Protein AF-A0AA39MEN5-F1 (afdb_monomer_lite)

Radius of gyration: 20.94 Å; chains: 1; bounding box: 52×81×47 Å

Sequence (193 aa):
MSGSDGEHPVPNSFSRWDFEHKKRTSFAWYKFKGRKTLCASQKTERGVAGEVFRLCWRMLDLLGAEGQSSEESSNSDPGYTTVVRKEWRAPEVVKLLKWLDRYRIKRMGYRERKPGPRPHRSLRLSSGQVPTTLRRPIANLPETFHDKVWFVGLLPCQRIELNASDAVELPLYVFTWPTNASLPVDPDDHDEY

Secondary structure (DSSP, 8-state):
-------PPPP----HHHHHHHHHHHHHHHHHHHHHHHHHHHTTSSSHHHHHHHHHHHHHHHHHHHHH--B---TTSTTEEEBPB-TTB-HHHHHHHHHHHHHHHHHHTT----SSSPPPEEEB--TTTPPBP-SPPPTT-BGGGB-HHHHHTS-HHHHHHHTPBPP----GGGGG-GGGGGSPP-TTB----

Organism: NCBI:txid47425

pLDDT: mean 74.03, std 17.52, range [33.69, 94.12]

Structure (mmCIF, N/CA/C/O backbone):
data_AF-A0AA39MEN5-F1
#
_entry.id   AF-A0AA39MEN5-F1
#
loop_
_atom_site.group_PDB
_atom_site.id
_atom_site.type_symbol
_atom_site.label_atom_id
_atom_site.label_alt_id
_atom_site.label_comp_id
_atom_site.label_asym_id
_atom_site.label_entity_id
_atom_site.label_seq_id
_atom_site.pdbx_PDB_ins_code
_atom_site.Cartn_x
_atom_site.Cartn_y
_atom_site.Cartn_z
_atom_site.occupancy
_atom_site.B_iso_or_equiv
_atom_site.auth_seq_id
_atom_site.auth_comp_id
_atom_site.auth_asym_id
_atom_site.auth_atom_id
_atom_site.pdbx_PDB_model_num
ATOM 1 N N . MET A 1 1 ? -35.294 60.658 6.950 1.00 42.97 1 MET A N 1
ATOM 2 C CA . MET A 1 1 ? -35.110 60.340 5.515 1.00 42.97 1 MET A CA 1
ATOM 3 C C . MET A 1 1 ? -33.764 60.946 5.154 1.00 42.97 1 MET A C 1
ATOM 5 O O . MET A 1 1 ? -33.644 62.146 5.326 1.00 42.97 1 MET A O 1
ATOM 9 N N . SER A 1 2 ? -32.672 60.258 4.847 1.00 40.88 2 SER A N 1
ATOM 10 C CA . SER A 1 2 ? -32.353 58.880 4.436 1.00 40.88 2 SER A CA 1
ATOM 11 C C . SER A 1 2 ? -30.869 58.673 4.848 1.00 40.88 2 SER A C 1
ATOM 13 O O . SER A 1 2 ? -30.151 59.660 4.941 1.00 40.88 2 SER A O 1
ATOM 15 N N . GLY A 1 3 ? -30.321 57.514 5.214 1.00 40.91 3 GLY A N 1
ATOM 16 C CA . GLY A 1 3 ? -30.589 56.158 4.752 1.00 40.91 3 GLY A CA 1
ATOM 17 C C . GLY A 1 3 ? -29.799 55.879 3.470 1.00 40.91 3 GLY A C 1
ATOM 18 O O . GLY A 1 3 ? -30.392 55.943 2.400 1.00 40.91 3 GLY A O 1
ATOM 19 N N . SER A 1 4 ? -28.492 55.616 3.567 1.00 41.41 4 SER A N 1
ATOM 20 C CA . SER A 1 4 ? -27.708 55.013 2.477 1.00 41.41 4 SER A CA 1
ATOM 21 C C . SER A 1 4 ? -26.450 54.350 3.039 1.00 41.41 4 SER A C 1
ATOM 23 O O . SER A 1 4 ? -25.421 54.995 3.249 1.00 41.41 4 SER A O 1
ATOM 25 N N . ASP A 1 5 ? -26.619 53.060 3.317 1.00 40.94 5 ASP A N 1
ATOM 26 C CA . ASP A 1 5 ? -25.605 52.080 3.677 1.00 40.94 5 ASP A CA 1
ATOM 27 C C . ASP A 1 5 ? -24.622 51.829 2.528 1.00 40.94 5 ASP A C 1
ATOM 29 O O . ASP A 1 5 ? -24.963 51.916 1.347 1.00 40.94 5 ASP A O 1
ATOM 33 N N . GLY A 1 6 ? -23.383 51.515 2.904 1.00 46.06 6 GLY A N 1
ATOM 34 C CA . GLY A 1 6 ? -22.330 51.107 1.990 1.00 46.06 6 GLY A CA 1
ATOM 35 C C . GLY A 1 6 ? -22.470 49.645 1.575 1.00 46.06 6 GLY A C 1
ATOM 36 O O . GLY A 1 6 ? -22.581 48.756 2.416 1.00 46.06 6 GLY A O 1
ATOM 37 N N . GLU A 1 7 ? -22.371 49.391 0.275 1.00 37.25 7 GLU A N 1
ATOM 38 C CA . GLU A 1 7 ? -22.137 48.057 -0.270 1.00 37.25 7 GLU A CA 1
ATOM 39 C C . GLU A 1 7 ? -20.664 47.932 -0.676 1.00 37.25 7 GLU A C 1
ATOM 41 O O . GLU A 1 7 ? -20.212 48.488 -1.678 1.00 37.25 7 GLU A O 1
ATOM 46 N N . HIS A 1 8 ? -19.898 47.184 0.119 1.00 43.09 8 HIS A N 1
ATOM 47 C CA . HIS A 1 8 ? -18.631 46.608 -0.321 1.00 43.09 8 HIS A CA 1
ATOM 48 C C . HIS A 1 8 ? -18.914 45.288 -1.058 1.00 43.09 8 HIS A C 1
ATOM 50 O O . HIS A 1 8 ? -19.614 44.434 -0.509 1.00 43.09 8 HIS A O 1
ATOM 56 N N . PRO A 1 9 ? -18.347 45.051 -2.255 1.00 41.09 9 PRO A N 1
ATOM 57 C CA . PRO A 1 9 ? -18.459 43.758 -2.912 1.00 41.09 9 PRO A CA 1
ATOM 58 C C . PRO A 1 9 ? -17.623 42.713 -2.162 1.00 41.09 9 PRO A C 1
ATOM 60 O O . PRO A 1 9 ? -16.404 42.836 -2.030 1.00 41.09 9 PRO A O 1
ATOM 63 N N . VAL A 1 10 ? -18.287 41.663 -1.681 1.00 47.06 10 VAL A N 1
ATOM 64 C CA . VAL A 1 10 ? -17.646 40.481 -1.095 1.00 47.06 10 VAL A CA 1
ATOM 65 C C . VAL A 1 10 ? -16.950 39.703 -2.222 1.00 47.06 10 VAL A C 1
ATOM 67 O O . VAL A 1 10 ? -17.622 39.308 -3.179 1.00 47.06 10 VAL A O 1
ATOM 70 N N . PRO A 1 11 ? -15.627 39.463 -2.175 1.00 41.97 11 PRO A N 1
ATOM 71 C CA . PRO A 1 11 ? -14.968 38.672 -3.201 1.00 41.97 11 PRO A CA 1
ATOM 72 C C . PRO A 1 11 ? -15.412 37.209 -3.112 1.00 41.97 11 PRO A C 1
ATOM 74 O O . PRO A 1 11 ? -15.300 36.553 -2.077 1.00 41.97 11 PRO A O 1
ATOM 77 N N . ASN A 1 12 ? -15.912 36.729 -4.249 1.00 44.84 12 ASN A N 1
ATOM 78 C CA . ASN A 1 12 ? -16.386 35.383 -4.531 1.00 44.84 12 ASN A CA 1
ATOM 79 C C . ASN A 1 12 ? -15.332 34.326 -4.146 1.00 44.84 12 ASN A C 1
ATOM 81 O O . ASN A 1 12 ? -14.404 34.034 -4.901 1.00 44.84 12 ASN A O 1
ATOM 85 N N . SER A 1 13 ? -15.482 33.742 -2.959 1.00 44.62 13 SER A N 1
ATOM 86 C CA . SER A 1 13 ? -14.656 32.666 -2.411 1.00 44.62 13 SER A CA 1
ATOM 87 C C . SER A 1 13 ? -15.020 31.295 -2.992 1.00 44.62 13 SER A C 1
ATOM 89 O O . SER A 1 13 ? -14.934 30.290 -2.289 1.00 44.62 13 SER A O 1
ATOM 91 N N . PHE A 1 14 ? -15.360 31.226 -4.288 1.00 39.06 14 PHE A N 1
ATOM 92 C CA . PHE A 1 14 ? -15.539 29.979 -5.046 1.00 39.06 14 PHE A CA 1
ATOM 93 C C . PHE A 1 14 ? -14.172 29.321 -5.348 1.00 39.06 14 PHE A C 1
ATOM 95 O O . PHE A 1 14 ? -13.709 29.174 -6.476 1.00 39.06 14 PHE A O 1
ATOM 102 N N . SER A 1 15 ? -13.504 28.993 -4.244 1.00 43.38 15 SER A N 1
ATOM 103 C CA . SER A 1 15 ? -12.825 27.745 -3.934 1.00 43.38 15 SER A CA 1
ATOM 104 C C . SER A 1 15 ? -11.680 27.287 -4.835 1.00 43.38 15 SER A C 1
ATOM 106 O O . SER A 1 15 ? -11.770 26.299 -5.563 1.00 43.38 15 SER A O 1
ATOM 108 N N . ARG A 1 16 ? -10.492 27.841 -4.563 1.00 40.19 16 ARG A N 1
ATOM 109 C CA . ARG A 1 16 ? -9.203 27.131 -4.719 1.00 40.19 16 ARG A CA 1
ATOM 110 C C . ARG A 1 16 ? -9.253 25.696 -4.142 1.00 40.19 16 ARG A C 1
ATOM 112 O O . ARG A 1 16 ? -8.631 24.789 -4.690 1.00 40.19 16 ARG A O 1
ATOM 119 N N . TRP A 1 17 ? -10.064 25.492 -3.100 1.00 35.97 17 TRP A N 1
ATOM 120 C CA . TRP A 1 17 ? -10.365 24.205 -2.466 1.00 35.97 17 TRP A CA 1
ATOM 121 C C . TRP A 1 17 ? -11.048 23.178 -3.389 1.00 35.97 17 TRP A C 1
ATOM 123 O O . TRP A 1 17 ? -10.635 22.018 -3.406 1.00 35.97 17 TRP A O 1
ATOM 133 N N . ASP A 1 18 ? -12.020 23.579 -4.216 1.00 35.84 18 ASP A N 1
ATOM 134 C CA . ASP A 1 18 ? -12.738 22.663 -5.124 1.00 35.84 18 ASP A CA 1
ATOM 135 C C . ASP A 1 18 ? -11.852 22.184 -6.280 1.00 35.84 18 ASP A C 1
ATOM 137 O O . ASP A 1 18 ? -11.940 21.041 -6.747 1.00 35.84 18 ASP A O 1
ATOM 141 N N . PHE A 1 19 ? -10.938 23.047 -6.725 1.00 33.69 19 PHE A N 1
ATOM 142 C CA . PHE A 1 19 ? -9.991 22.729 -7.787 1.00 33.69 19 PHE A CA 1
ATOM 143 C C . PHE A 1 19 ? -8.899 21.754 -7.317 1.00 33.69 19 PHE A C 1
ATOM 145 O O . PHE A 1 19 ? -8.527 20.826 -8.043 1.00 33.69 19 PHE A O 1
ATOM 152 N N . GLU A 1 20 ? -8.417 21.911 -6.081 1.00 40.66 20 GLU A N 1
ATOM 153 C CA . GLU A 1 20 ? -7.476 20.971 -5.463 1.00 40.66 20 GLU A CA 1
ATOM 154 C C . GLU A 1 20 ? -8.129 19.609 -5.181 1.00 40.66 20 GLU A C 1
ATOM 156 O O . GLU A 1 20 ? -7.512 18.575 -5.454 1.00 40.66 20 GLU A O 1
ATOM 161 N N . HIS A 1 21 ? -9.394 19.573 -4.745 1.00 42.03 21 HIS A N 1
ATOM 162 C CA . HIS A 1 21 ? -10.132 18.321 -4.531 1.00 42.03 21 HIS A CA 1
ATOM 163 C C . HIS A 1 21 ? -10.315 17.512 -5.829 1.00 42.03 21 HIS A C 1
ATOM 165 O O . HIS A 1 21 ? -10.095 16.295 -5.843 1.00 42.03 21 HIS A O 1
ATOM 171 N N . LYS A 1 22 ? -10.634 18.175 -6.953 1.00 42.91 22 LYS A N 1
ATOM 172 C CA . LYS A 1 22 ? -10.748 17.538 -8.285 1.00 42.91 22 LYS A CA 1
ATOM 173 C C . LYS A 1 22 ? -9.421 16.984 -8.818 1.00 42.91 22 LYS A C 1
ATOM 175 O O . LYS A 1 22 ? -9.394 15.910 -9.426 1.00 42.91 22 LYS A O 1
ATOM 180 N N . LYS A 1 23 ? -8.299 17.672 -8.585 1.00 47.22 23 LYS A N 1
ATOM 181 C CA . LYS A 1 23 ? -6.966 17.181 -8.993 1.00 47.22 23 LYS A CA 1
ATOM 182 C C . LYS A 1 23 ? -6.489 16.009 -8.130 1.00 47.22 23 LYS A C 1
ATOM 184 O O . LYS A 1 23 ? -5.969 15.028 -8.662 1.00 47.22 23 LYS A O 1
ATOM 189 N N . ARG A 1 24 ? -6.712 16.080 -6.813 1.00 48.53 24 ARG A N 1
ATOM 190 C CA . ARG A 1 24 ? -6.334 15.043 -5.835 1.00 48.53 24 ARG A CA 1
ATOM 191 C C . ARG A 1 24 ? -7.090 13.733 -6.055 1.00 48.53 24 ARG A C 1
ATOM 193 O O . ARG A 1 24 ? -6.481 12.664 -6.059 1.00 48.53 24 ARG A O 1
ATOM 200 N N . THR A 1 25 ? -8.397 13.820 -6.307 1.00 51.72 25 THR A N 1
ATOM 201 C CA . THR A 1 25 ? -9.213 12.658 -6.694 1.00 51.72 25 THR A CA 1
ATOM 202 C C . THR A 1 25 ? -8.721 12.061 -8.010 1.00 51.72 25 THR A C 1
ATOM 204 O O . THR A 1 25 ? -8.516 10.855 -8.076 1.00 51.72 25 THR A O 1
ATOM 207 N N . SER A 1 26 ? -8.394 12.884 -9.011 1.00 56.16 26 SER A N 1
ATOM 208 C CA . SER A 1 26 ? -7.892 12.405 -10.309 1.00 56.16 26 SER A CA 1
ATOM 209 C C . SER A 1 26 ? -6.571 11.623 -10.221 1.00 56.16 26 SER A C 1
ATOM 211 O O . SER A 1 26 ? -6.406 10.621 -10.919 1.00 56.16 26 SER A O 1
ATOM 213 N N . PHE A 1 27 ? -5.634 12.024 -9.354 1.00 59.00 27 PHE A N 1
ATOM 214 C CA . PHE A 1 27 ? -4.313 11.384 -9.258 1.00 59.00 27 PHE A CA 1
ATOM 215 C C . PHE A 1 27 ? -4.331 10.066 -8.467 1.00 59.00 27 PHE A C 1
ATOM 217 O O . PHE A 1 27 ? -3.773 9.061 -8.921 1.00 59.00 27 PHE A O 1
ATOM 224 N N . ALA A 1 28 ? -5.046 10.031 -7.334 1.00 62.09 28 ALA A N 1
ATOM 225 C CA . ALA A 1 28 ? -5.307 8.797 -6.585 1.00 62.09 28 ALA A CA 1
ATOM 226 C C . ALA A 1 28 ? -5.980 7.747 -7.481 1.00 62.09 28 ALA A C 1
ATOM 228 O O . ALA A 1 28 ? -5.593 6.576 -7.508 1.00 62.09 28 ALA A O 1
ATOM 229 N N . TRP A 1 29 ? -6.941 8.198 -8.286 1.00 62.09 29 TRP A N 1
ATOM 230 C CA . TRP A 1 29 ? -7.669 7.357 -9.223 1.00 62.09 29 TRP A CA 1
ATOM 231 C C . TRP A 1 29 ? -6.807 6.899 -10.408 1.00 62.09 29 TRP A C 1
ATOM 233 O O . TRP A 1 29 ? -6.948 5.770 -10.879 1.00 62.09 29 TRP A O 1
ATOM 243 N N . TYR A 1 30 ? -5.850 7.718 -10.856 1.00 67.62 30 TYR A N 1
ATOM 244 C CA . TYR A 1 30 ? -4.873 7.333 -11.877 1.00 67.62 30 TYR A CA 1
ATOM 245 C C . TYR A 1 30 ? -3.901 6.250 -11.385 1.00 67.62 30 TYR A C 1
ATOM 247 O O . TYR A 1 30 ? -3.690 5.260 -12.091 1.00 67.62 30 TYR A O 1
ATOM 255 N N . LYS A 1 31 ? -3.343 6.383 -10.168 1.00 69.06 31 LYS A N 1
ATOM 256 C CA . LYS A 1 31 ? -2.494 5.334 -9.567 1.00 69.06 31 LYS A CA 1
ATOM 257 C C . LYS A 1 31 ? -3.282 4.043 -9.352 1.00 69.06 31 LYS A C 1
ATOM 259 O O . LYS A 1 31 ? -2.810 2.977 -9.746 1.00 69.06 31 LYS A O 1
ATOM 264 N N . PHE A 1 32 ? -4.505 4.154 -8.830 1.00 75.19 32 PHE A N 1
ATOM 265 C CA . PHE A 1 32 ? -5.442 3.038 -8.687 1.00 75.19 32 PHE A CA 1
ATOM 266 C C . PHE A 1 32 ? -5.650 2.298 -10.015 1.00 75.19 32 PHE A C 1
ATOM 268 O O . PHE A 1 32 ? -5.395 1.095 -10.111 1.00 75.19 32 PHE A O 1
ATOM 275 N N . LYS A 1 33 ? -6.030 3.027 -11.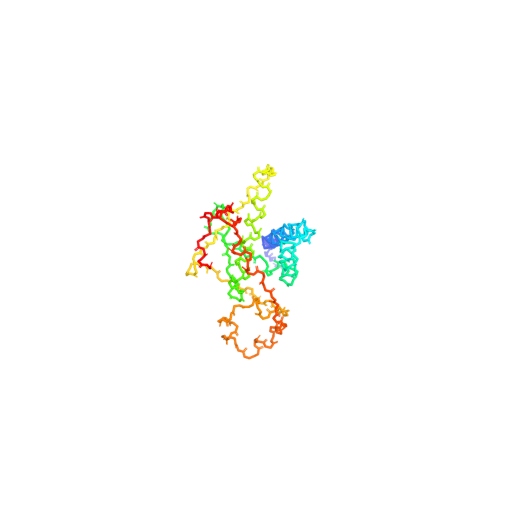073 1.00 76.00 33 LYS A N 1
ATOM 276 C CA . LYS A 1 33 ? -6.223 2.455 -12.410 1.00 76.00 33 LYS A CA 1
ATOM 277 C C . LYS A 1 33 ? -4.955 1.810 -12.954 1.00 76.00 33 LYS A C 1
ATOM 279 O O . LYS A 1 33 ? -5.039 0.723 -13.511 1.00 76.00 33 LYS A O 1
ATOM 284 N N . GLY A 1 34 ? -3.800 2.453 -12.786 1.00 77.44 34 GLY A N 1
ATOM 285 C CA . GLY A 1 34 ? -2.519 1.948 -13.279 1.00 77.44 34 GLY A CA 1
ATOM 286 C C . GLY A 1 34 ? -2.072 0.645 -12.611 1.00 77.44 34 GLY A C 1
ATOM 287 O O . GLY A 1 34 ? -1.571 -0.248 -13.290 1.00 77.44 34 GLY A O 1
ATOM 288 N N . ARG A 1 35 ? -2.261 0.512 -11.293 1.00 79.88 35 ARG A N 1
ATOM 289 C CA . ARG A 1 35 ? -1.943 -0.728 -10.564 1.00 79.88 35 ARG A CA 1
ATOM 290 C C . ARG A 1 35 ? -2.919 -1.845 -10.918 1.00 79.88 35 ARG A C 1
ATOM 292 O O . ARG A 1 35 ? -2.497 -2.971 -11.168 1.00 79.88 35 ARG A O 1
ATOM 299 N N . LYS A 1 36 ? -4.214 -1.525 -11.013 1.00 82.19 36 LYS A N 1
ATOM 300 C CA . LYS A 1 36 ? -5.235 -2.466 -11.485 1.00 82.19 36 LYS A CA 1
ATOM 301 C C . LYS A 1 36 ? -4.885 -2.964 -12.887 1.00 82.19 36 LYS A C 1
ATOM 303 O O . LYS A 1 36 ? -4.713 -4.163 -13.058 1.00 82.19 36 LYS A O 1
ATOM 308 N N . THR A 1 37 ? -4.692 -2.091 -13.875 1.00 81.94 37 THR A N 1
ATOM 309 C CA . THR A 1 37 ? -4.400 -2.521 -15.257 1.00 81.94 37 THR A CA 1
ATOM 310 C C . THR A 1 37 ? -3.168 -3.422 -15.351 1.00 81.94 37 THR A C 1
ATOM 312 O O . THR A 1 37 ? -3.216 -4.425 -16.065 1.00 81.94 37 THR A O 1
ATOM 315 N N . LEU A 1 38 ? -2.112 -3.140 -14.575 1.00 82.12 38 LEU A N 1
ATOM 316 C CA . LEU A 1 38 ? -0.961 -4.035 -14.442 1.00 82.12 38 LEU A CA 1
ATOM 317 C C . LEU A 1 38 ? -1.406 -5.425 -13.969 1.00 82.12 38 LEU A C 1
ATOM 319 O O . LEU A 1 38 ? -1.221 -6.398 -14.699 1.00 82.12 38 LEU A O 1
ATOM 323 N N . CYS A 1 39 ? -2.040 -5.517 -12.798 1.00 81.75 39 CYS A N 1
ATOM 324 C CA . CYS A 1 39 ? -2.465 -6.794 -12.234 1.00 81.75 39 CYS A CA 1
ATOM 325 C C . CYS A 1 39 ? -3.457 -7.542 -13.145 1.00 81.75 39 CYS A C 1
ATOM 327 O O . CYS A 1 39 ? -3.348 -8.755 -13.290 1.00 81.75 39 CYS A O 1
ATOM 329 N N . ALA A 1 40 ? -4.384 -6.851 -13.820 1.00 79.69 40 ALA A N 1
ATOM 330 C CA . ALA A 1 40 ? -5.298 -7.477 -14.783 1.00 79.69 40 ALA A CA 1
ATOM 331 C C . ALA A 1 40 ? -4.565 -8.116 -15.964 1.00 79.69 40 ALA A C 1
ATOM 333 O O . ALA A 1 40 ? -4.972 -9.180 -16.415 1.00 79.69 40 ALA A O 1
ATOM 334 N N . SER A 1 41 ? -3.496 -7.483 -16.447 1.00 80.75 41 SER A N 1
ATOM 335 C CA . SER A 1 41 ? -2.712 -8.010 -17.567 1.00 80.75 41 SER A CA 1
ATOM 336 C C . SER A 1 41 ? -1.779 -9.164 -17.187 1.00 80.75 41 SER A C 1
ATOM 338 O O . SER A 1 41 ? -1.211 -9.795 -18.069 1.00 80.75 41 SER A O 1
ATOM 340 N N . GLN A 1 42 ? -1.563 -9.410 -15.892 1.00 81.31 42 GLN A N 1
ATOM 341 C CA . GLN A 1 42 ? -0.635 -10.437 -15.401 1.00 81.31 42 GLN A CA 1
ATOM 342 C C . GLN A 1 42 ? -1.337 -11.576 -14.671 1.00 81.31 42 GLN A C 1
ATOM 344 O O . GLN A 1 42 ? -0.839 -12.692 -14.662 1.00 81.31 42 GLN A O 1
ATOM 349 N N . LYS A 1 43 ? -2.532 -11.349 -14.112 1.00 75.56 43 LYS A N 1
ATOM 350 C CA . LYS A 1 43 ? -3.303 -12.401 -13.429 1.00 75.56 43 LYS A CA 1
ATOM 351 C C . LYS A 1 43 ? -3.705 -13.570 -14.343 1.00 75.56 43 LYS A C 1
ATOM 353 O O . LYS A 1 43 ? -4.152 -14.594 -13.840 1.00 75.56 43 LYS A O 1
ATOM 358 N N . THR A 1 44 ? -3.613 -13.392 -15.664 1.00 75.75 44 THR A N 1
ATOM 359 C CA . THR A 1 44 ? -3.864 -14.424 -16.684 1.00 75.75 44 THR A CA 1
ATOM 360 C C . THR A 1 44 ? -2.637 -15.286 -16.980 1.00 75.75 44 THR A C 1
ATOM 362 O O . THR A 1 44 ? -2.762 -16.288 -17.681 1.00 75.75 44 THR A O 1
ATOM 365 N N . GLU A 1 45 ? -1.455 -14.910 -16.484 1.00 76.38 45 GLU A N 1
ATOM 366 C CA . GLU A 1 45 ? -0.256 -15.739 -16.585 1.00 76.38 45 GLU A CA 1
ATOM 367 C C . GLU A 1 45 ? -0.429 -17.017 -15.757 1.00 76.38 45 GLU A C 1
ATOM 369 O O . GLU A 1 45 ? -1.071 -17.022 -14.706 1.00 76.38 45 GLU A O 1
ATOM 374 N N . ARG A 1 46 ? 0.119 -18.133 -16.243 1.00 74.50 46 ARG A N 1
ATOM 375 C CA . ARG A 1 46 ? 0.045 -19.412 -15.530 1.00 74.50 46 ARG A CA 1
ATOM 376 C C . ARG A 1 46 ? 1.117 -19.484 -14.444 1.00 74.50 46 ARG A C 1
ATOM 378 O O . ARG A 1 46 ? 2.207 -18.939 -14.590 1.00 74.50 46 ARG A O 1
ATOM 385 N N . GLY A 1 47 ? 0.813 -20.223 -13.381 1.00 81.81 47 GLY A N 1
ATOM 386 C CA . GLY A 1 47 ? 1.746 -20.497 -12.292 1.00 81.81 47 GLY A CA 1
ATOM 387 C C . GLY A 1 47 ? 1.801 -19.401 -11.228 1.00 81.81 47 GLY A C 1
ATOM 388 O O . GLY A 1 47 ? 0.900 -18.574 -11.094 1.00 81.81 47 GLY A O 1
ATOM 389 N N . VAL A 1 48 ? 2.883 -19.425 -10.451 1.00 82.56 48 VAL A N 1
ATOM 390 C CA . VAL A 1 48 ? 3.061 -18.638 -9.221 1.00 82.56 48 VAL A CA 1
ATOM 391 C C . VAL A 1 48 ? 2.967 -17.125 -9.458 1.00 82.56 48 VAL A C 1
ATOM 393 O O . VAL A 1 48 ? 2.489 -16.396 -8.590 1.00 82.56 48 VAL A O 1
ATOM 396 N N . ALA A 1 49 ? 3.387 -16.641 -10.630 1.00 82.12 49 ALA A N 1
ATOM 397 C CA . ALA A 1 49 ? 3.329 -15.219 -10.957 1.00 82.12 49 ALA A CA 1
ATOM 398 C C . ALA A 1 49 ? 1.886 -14.715 -11.124 1.00 82.12 49 ALA A C 1
ATOM 400 O O . ALA A 1 49 ? 1.513 -13.703 -10.530 1.00 82.12 49 ALA A O 1
ATOM 401 N N . GLY A 1 50 ? 1.049 -15.452 -11.861 1.00 83.94 50 GLY A N 1
ATOM 402 C CA . GLY A 1 50 ? -0.359 -15.099 -12.045 1.00 83.94 50 GLY A CA 1
ATOM 403 C C . GLY A 1 50 ? -1.145 -15.075 -10.735 1.00 83.94 50 GLY A C 1
ATOM 404 O O . GLY A 1 50 ? -2.011 -14.214 -10.557 1.00 83.94 50 GLY A O 1
ATOM 405 N N . GLU A 1 51 ? -0.809 -15.965 -9.794 1.00 87.69 51 GLU A N 1
ATOM 406 C CA . GLU A 1 51 ? -1.403 -15.977 -8.453 1.00 87.69 51 GLU A CA 1
ATOM 407 C C . GLU A 1 51 ? -1.063 -14.707 -7.661 1.00 87.69 51 GLU A C 1
ATOM 409 O O . GLU A 1 51 ? -1.984 -14.054 -7.166 1.00 87.69 51 GLU A O 1
ATOM 414 N N . VAL A 1 52 ? 0.214 -14.278 -7.633 1.00 89.19 52 VAL A N 1
ATOM 415 C CA . VAL A 1 52 ? 0.615 -13.000 -6.995 1.00 89.19 52 VAL A CA 1
ATOM 416 C C . VAL A 1 52 ? -0.243 -11.866 -7.506 1.00 89.19 52 VAL A C 1
ATOM 418 O O . VAL A 1 52 ? -0.831 -11.123 -6.725 1.00 89.19 52 VAL A O 1
ATOM 421 N N . PHE A 1 53 ? -0.318 -11.706 -8.828 1.00 89.00 53 PHE A N 1
ATOM 422 C CA . PHE A 1 53 ? -1.015 -10.567 -9.410 1.00 89.00 53 PHE A CA 1
ATOM 423 C C . PHE A 1 53 ? -2.523 -10.624 -9.165 1.00 89.00 53 PHE A C 1
ATOM 425 O O . PHE A 1 53 ? -3.164 -9.573 -9.078 1.00 89.00 53 PHE A O 1
ATOM 432 N N . ARG A 1 54 ? -3.097 -11.819 -8.985 1.00 88.56 54 ARG A N 1
ATOM 433 C CA . ARG A 1 54 ? -4.492 -11.985 -8.565 1.00 88.56 54 ARG A CA 1
ATOM 434 C C . ARG A 1 54 ? -4.699 -11.570 -7.107 1.00 88.56 54 ARG A C 1
ATOM 436 O O . ARG A 1 54 ? -5.627 -10.805 -6.835 1.00 88.56 54 ARG A O 1
ATOM 443 N N . LEU A 1 55 ? -3.818 -11.990 -6.200 1.00 90.44 55 LEU A N 1
ATOM 444 C CA . LEU A 1 55 ? -3.841 -11.580 -4.791 1.00 90.44 55 LEU A CA 1
ATOM 445 C C . LEU A 1 55 ? -3.625 -10.067 -4.647 1.00 90.44 55 LEU A C 1
ATOM 447 O O . LEU A 1 55 ? -4.412 -9.388 -3.988 1.00 90.44 55 LEU A O 1
ATOM 451 N N . CYS A 1 56 ? -2.650 -9.500 -5.362 1.00 90.38 56 CYS A N 1
ATOM 452 C CA . CYS A 1 56 ? -2.454 -8.055 -5.446 1.00 90.38 56 CYS A CA 1
ATOM 453 C C . CYS A 1 56 ? -3.698 -7.351 -5.999 1.00 90.38 56 CYS A C 1
ATOM 455 O O . CYS A 1 56 ? -4.105 -6.328 -5.458 1.00 90.38 56 CYS A O 1
ATOM 457 N N . TRP A 1 57 ? -4.341 -7.875 -7.051 1.00 88.94 57 TRP A N 1
ATOM 458 C CA . TRP A 1 57 ? -5.584 -7.290 -7.567 1.00 88.94 57 TRP A CA 1
ATOM 459 C C . TRP A 1 57 ? -6.683 -7.242 -6.499 1.00 88.94 57 TRP A C 1
ATOM 461 O O . TRP A 1 57 ? -7.360 -6.216 -6.390 1.00 88.94 57 TRP A O 1
ATOM 471 N N . ARG A 1 58 ? -6.860 -8.320 -5.723 1.00 90.50 58 ARG A N 1
ATOM 472 C CA . ARG A 1 58 ? -7.843 -8.392 -4.630 1.00 90.50 58 ARG A CA 1
ATOM 473 C C . ARG A 1 58 ? -7.516 -7.387 -3.528 1.00 90.50 58 ARG A C 1
ATOM 475 O O . ARG A 1 58 ? -8.390 -6.622 -3.140 1.00 90.50 58 ARG A O 1
ATOM 482 N N . MET A 1 59 ? -6.250 -7.309 -3.113 1.00 93.00 59 MET A N 1
ATOM 483 C CA . MET A 1 59 ? -5.778 -6.313 -2.144 1.00 93.00 59 MET A CA 1
ATOM 484 C C . MET A 1 59 ? -6.092 -4.882 -2.599 1.00 93.00 59 MET A C 1
ATOM 486 O O . MET A 1 59 ? -6.628 -4.081 -1.837 1.00 93.00 59 MET A O 1
ATOM 490 N N . LEU A 1 60 ? -5.809 -4.565 -3.866 1.00 90.38 60 LEU A N 1
ATOM 491 C CA . LEU A 1 60 ? -6.111 -3.257 -4.449 1.00 90.38 60 LEU A CA 1
ATOM 492 C C . LEU A 1 60 ? -7.623 -2.977 -4.500 1.00 90.38 60 LEU A C 1
ATOM 494 O O . LEU A 1 60 ? -8.022 -1.819 -4.424 1.00 90.38 60 LEU A O 1
ATOM 498 N N . ASP A 1 61 ? -8.460 -4.005 -4.668 1.00 89.19 61 ASP A N 1
ATOM 499 C CA . ASP A 1 61 ? -9.922 -3.851 -4.661 1.00 89.19 61 ASP A CA 1
ATOM 500 C C . ASP A 1 61 ? -10.426 -3.432 -3.285 1.00 89.19 61 ASP A C 1
ATOM 502 O O . ASP A 1 61 ? -11.105 -2.418 -3.165 1.00 89.19 61 ASP A O 1
ATOM 506 N N . LEU A 1 62 ? -9.991 -4.161 -2.257 1.00 90.75 62 LEU A N 1
ATOM 507 C CA . LEU A 1 62 ? -10.372 -3.921 -0.869 1.00 90.75 62 LEU A CA 1
ATOM 508 C C . LEU A 1 62 ? -9.891 -2.549 -0.377 1.00 90.75 62 LEU A C 1
ATOM 510 O O . LEU A 1 62 ? -10.653 -1.818 0.239 1.00 90.75 62 LEU A O 1
ATOM 514 N N . LEU A 1 63 ? -8.653 -2.153 -0.703 1.00 88.31 63 LEU A N 1
ATOM 515 C CA . LEU A 1 63 ? -8.117 -0.837 -0.323 1.00 88.31 63 LEU A CA 1
ATOM 516 C C . LEU A 1 63 ? -8.843 0.343 -0.988 1.00 88.31 63 LEU A C 1
ATOM 518 O O . LEU A 1 63 ? -8.809 1.459 -0.465 1.00 88.31 63 LEU A O 1
ATOM 522 N N . GLY A 1 64 ? -9.408 0.140 -2.180 1.00 85.94 64 GLY A N 1
ATOM 523 C CA . GLY A 1 64 ? -9.945 1.223 -3.002 1.00 85.94 64 GLY A CA 1
ATOM 524 C C . GLY A 1 64 ? -8.907 2.295 -3.375 1.00 85.94 64 GLY A C 1
ATOM 525 O O . GLY A 1 64 ? -7.700 2.159 -3.156 1.00 85.94 64 GLY A O 1
ATOM 526 N N . ALA A 1 65 ? -9.368 3.396 -3.973 1.00 80.25 65 ALA A N 1
ATOM 527 C CA . ALA A 1 65 ? -8.488 4.502 -4.366 1.00 80.25 65 ALA A CA 1
ATOM 528 C C . ALA A 1 65 ? -7.908 5.241 -3.146 1.00 80.25 65 ALA A C 1
ATOM 530 O O . ALA A 1 65 ? -6.744 5.651 -3.148 1.00 80.25 65 ALA A O 1
ATOM 531 N N . GLU A 1 66 ? -8.703 5.379 -2.085 1.00 79.12 66 GLU A N 1
ATOM 532 C CA . GLU A 1 66 ? -8.295 6.084 -0.874 1.00 79.12 66 GLU A CA 1
ATOM 533 C C . GLU A 1 66 ? -7.218 5.325 -0.110 1.00 79.12 66 GLU A C 1
ATOM 535 O O . GLU A 1 66 ? -6.222 5.927 0.290 1.00 79.12 66 GLU A O 1
ATOM 540 N N . GLY A 1 67 ? -7.369 4.010 0.060 1.00 81.19 67 GLY A N 1
ATOM 541 C CA . GLY A 1 67 ? -6.400 3.166 0.753 1.00 81.19 67 GLY A CA 1
ATOM 542 C C . GLY A 1 67 ? -5.094 2.999 -0.013 1.00 81.19 67 GLY A C 1
ATOM 543 O O . GLY A 1 67 ? -4.086 2.667 0.596 1.00 81.19 67 GLY A O 1
ATOM 544 N N . GLN A 1 68 ? -5.075 3.298 -1.311 1.00 79.81 68 GLN A N 1
ATOM 545 C CA . GLN A 1 68 ? -3.901 3.185 -2.178 1.00 79.81 68 GLN A CA 1
ATOM 546 C C . GLN A 1 68 ? -3.108 4.477 -2.371 1.00 79.81 68 GLN A C 1
ATOM 548 O O . GLN A 1 68 ? -1.922 4.414 -2.716 1.00 79.81 68 GLN A O 1
ATOM 553 N N . SER A 1 69 ? -3.756 5.631 -2.214 1.00 74.06 69 SER A N 1
ATOM 554 C CA . SER A 1 69 ? -3.100 6.928 -2.337 1.00 74.06 69 SER A CA 1
ATOM 555 C C . SER A 1 69 ? -2.384 7.297 -1.042 1.00 74.06 69 SER A C 1
ATOM 557 O O . SER A 1 69 ? -2.848 6.984 0.055 1.00 74.06 69 SER A O 1
ATOM 559 N N . SER A 1 70 ? -1.250 7.969 -1.183 1.00 68.38 70 SER A N 1
ATOM 560 C CA . SER A 1 70 ? -0.498 8.570 -0.078 1.00 68.38 70 SER A CA 1
ATOM 561 C C . SER A 1 70 ? -0.087 10.007 -0.406 1.00 68.38 70 SER A C 1
ATOM 563 O O . SER A 1 70 ? 0.751 10.573 0.269 1.00 68.38 70 SER A O 1
ATOM 565 N N . GLU A 1 71 ? -0.642 10.615 -1.454 1.00 59.84 71 GLU A N 1
ATOM 566 C CA . GLU A 1 71 ? -0.310 11.994 -1.824 1.00 59.84 71 GLU A CA 1
ATOM 567 C C . GLU A 1 71 ? -1.356 12.944 -1.240 1.00 59.84 71 GLU A C 1
ATOM 569 O O . GLU A 1 71 ? -2.513 12.947 -1.668 1.00 59.84 71 GLU A O 1
ATOM 574 N N . GLU A 1 72 ? -0.946 13.766 -0.277 1.00 56.47 72 GLU A N 1
ATOM 575 C CA . GLU A 1 72 ? -1.660 14.990 0.082 1.00 56.47 72 GLU A CA 1
ATOM 576 C C . GLU A 1 72 ? -0.689 16.130 -0.202 1.00 56.47 72 GLU A C 1
ATOM 578 O O . GLU A 1 72 ? 0.430 16.135 0.299 1.00 56.47 72 GLU A O 1
ATOM 583 N N . SER A 1 73 ? -1.065 17.049 -1.093 1.00 52.47 73 SER A N 1
ATOM 584 C CA . SER A 1 73 ? -0.161 18.120 -1.507 1.00 52.47 73 SER A CA 1
ATOM 585 C C . SER A 1 73 ? 0.170 19.009 -0.310 1.00 52.47 73 SER A C 1
ATOM 587 O O . SER A 1 73 ? -0.659 19.829 0.088 1.00 52.47 73 SER A O 1
ATOM 589 N N . SER A 1 74 ? 1.368 18.860 0.257 1.00 48.16 74 SER A N 1
ATOM 590 C CA . SER A 1 74 ? 1.961 19.930 1.048 1.00 48.16 74 SER A CA 1
ATOM 591 C C . SER A 1 74 ? 2.629 20.899 0.077 1.00 48.16 74 SER A C 1
ATOM 593 O O . SER A 1 74 ? 3.315 20.505 -0.865 1.00 48.16 74 SER A O 1
ATOM 595 N N . ASN A 1 75 ? 2.370 22.183 0.287 1.00 53.50 75 ASN A N 1
ATOM 596 C CA . ASN A 1 75 ? 2.820 23.305 -0.537 1.00 53.50 75 ASN A CA 1
ATOM 597 C C . ASN A 1 75 ? 4.332 23.589 -0.391 1.00 53.50 75 ASN A C 1
ATOM 599 O O . ASN A 1 75 ? 4.762 24.724 -0.565 1.00 53.50 75 ASN A O 1
ATOM 603 N N . SER A 1 76 ? 5.115 22.590 0.018 1.00 54.41 76 SER A N 1
ATOM 604 C CA . SER A 1 76 ? 6.420 22.802 0.639 1.00 54.41 76 SER A CA 1
ATOM 605 C C . SER A 1 76 ? 7.520 23.108 -0.374 1.00 54.41 76 SER A C 1
ATOM 607 O O . SER A 1 76 ? 8.345 23.958 -0.076 1.00 54.41 76 SER A O 1
ATOM 609 N N . ASP A 1 77 ? 7.487 22.510 -1.576 1.00 57.59 77 ASP A N 1
ATOM 610 C CA . ASP A 1 77 ? 8.515 22.733 -2.602 1.00 57.59 77 ASP A CA 1
ATOM 611 C C . ASP A 1 77 ? 7.952 22.769 -4.036 1.00 57.59 77 ASP A C 1
ATOM 613 O O . ASP A 1 77 ? 7.218 21.858 -4.449 1.00 57.59 77 ASP A O 1
ATOM 617 N N . PRO A 1 78 ? 8.318 23.775 -4.858 1.00 60.28 78 PRO A N 1
ATOM 618 C CA . PRO A 1 78 ? 7.935 23.818 -6.262 1.00 60.28 78 PRO A CA 1
ATOM 619 C C . PRO A 1 78 ? 8.589 22.657 -7.028 1.00 60.28 78 PRO A C 1
ATOM 621 O O . PRO A 1 78 ? 9.782 22.657 -7.310 1.00 60.28 78 PRO A O 1
ATOM 624 N N . GLY A 1 79 ? 7.781 21.657 -7.386 1.00 64.69 79 GLY A N 1
ATOM 625 C CA . GLY A 1 79 ? 8.199 20.508 -8.204 1.00 64.69 79 GLY A CA 1
ATOM 626 C C . GLY A 1 79 ? 8.093 19.147 -7.513 1.00 64.69 79 GLY A C 1
ATOM 627 O O . GLY A 1 79 ? 8.113 18.124 -8.203 1.00 64.69 79 GLY A O 1
ATOM 628 N N . TYR A 1 80 ? 7.872 19.130 -6.196 1.00 66.50 80 TYR A N 1
ATOM 629 C CA . TYR A 1 80 ? 7.660 17.908 -5.423 1.00 66.50 80 TYR A CA 1
ATOM 630 C C . TYR A 1 80 ? 6.235 17.828 -4.872 1.00 66.50 80 TYR A C 1
ATOM 632 O O . TYR A 1 80 ? 5.522 18.820 -4.745 1.00 66.50 80 TYR A O 1
ATOM 640 N N . THR A 1 81 ? 5.784 16.611 -4.597 1.00 71.38 81 THR A N 1
ATOM 641 C CA . THR A 1 81 ? 4.585 16.341 -3.805 1.00 71.38 81 THR A CA 1
ATOM 642 C C . THR A 1 81 ? 4.997 15.453 -2.650 1.00 71.38 81 THR A C 1
ATOM 644 O O . THR A 1 81 ? 5.386 14.305 -2.862 1.00 71.38 81 THR A O 1
ATOM 647 N N . THR A 1 82 ? 4.921 15.986 -1.434 1.00 71.75 82 THR A N 1
ATOM 648 C CA . THR A 1 82 ? 5.205 15.217 -0.224 1.00 71.75 82 THR A CA 1
ATOM 649 C C . THR A 1 82 ? 4.181 14.101 -0.070 1.00 71.75 82 THR A C 1
ATOM 651 O O . THR A 1 82 ? 2.970 14.306 -0.190 1.00 71.75 82 THR A O 1
ATOM 654 N N . VAL A 1 83 ? 4.676 12.896 0.176 1.00 76.06 83 VAL A N 1
ATOM 655 C CA . VAL A 1 83 ? 3.852 11.728 0.450 1.00 76.06 83 VAL A CA 1
ATOM 656 C C . VAL A 1 83 ? 3.543 11.699 1.943 1.00 76.06 83 VAL A C 1
ATOM 658 O O . VAL A 1 83 ? 4.441 11.673 2.778 1.00 76.06 83 VAL A O 1
ATOM 661 N N . VAL A 1 84 ? 2.257 11.685 2.265 1.00 77.56 84 VAL A N 1
ATOM 662 C CA . VAL A 1 84 ? 1.727 11.574 3.619 1.00 77.56 84 VAL A CA 1
ATOM 663 C C . VAL A 1 84 ? 1.593 10.103 4.002 1.00 77.56 84 VAL A C 1
ATOM 665 O O . VAL A 1 84 ? 1.040 9.281 3.254 1.00 77.56 84 VAL A O 1
ATOM 668 N N . ARG A 1 85 ? 2.073 9.760 5.197 1.00 79.69 85 ARG A N 1
ATOM 669 C CA . ARG A 1 85 ? 1.977 8.399 5.732 1.00 79.69 85 ARG A CA 1
ATOM 670 C C . ARG A 1 85 ? 0.610 8.171 6.351 1.00 79.69 85 ARG A C 1
ATOM 672 O O . ARG A 1 85 ? 0.042 9.013 7.043 1.00 79.69 85 ARG A O 1
ATOM 679 N N . L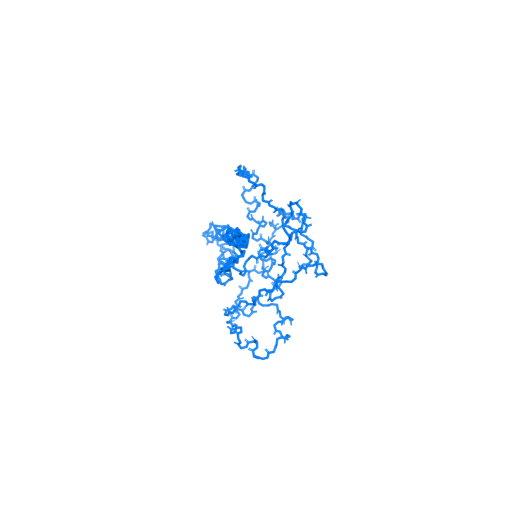YS A 1 86 ? 0.074 6.987 6.071 1.00 86.25 86 LYS A N 1
ATOM 680 C CA . LYS A 1 86 ? -1.122 6.474 6.727 1.00 86.25 86 LYS A CA 1
ATOM 681 C C . LYS A 1 86 ? -0.664 5.548 7.836 1.00 86.25 86 LYS A C 1
ATOM 683 O O . LYS A 1 86 ? -0.343 4.403 7.549 1.00 86.25 86 LYS A O 1
ATOM 688 N N . GLU A 1 87 ? -0.601 6.051 9.063 1.00 86.12 87 GLU A N 1
ATOM 689 C CA . GLU A 1 87 ? -0.110 5.292 10.226 1.00 86.12 87 GLU A CA 1
ATOM 690 C C . GLU A 1 87 ? -0.871 3.991 10.449 1.00 86.12 87 GLU A C 1
ATOM 692 O O . GLU A 1 87 ? -0.288 2.992 10.845 1.00 86.12 87 GLU A O 1
ATOM 697 N N . TRP A 1 88 ? -2.158 3.985 10.108 1.00 89.44 88 TRP A N 1
ATOM 698 C CA . TRP A 1 88 ? -2.983 2.796 10.207 1.00 89.44 88 TRP A CA 1
ATOM 699 C C . TRP A 1 88 ? -2.623 1.706 9.205 1.00 89.44 88 TRP A C 1
ATOM 701 O O . TRP A 1 88 ? -3.080 0.589 9.388 1.00 89.44 88 TRP A O 1
ATOM 711 N N . ARG A 1 89 ? -1.885 1.993 8.127 1.00 91.31 89 ARG A N 1
ATOM 712 C CA . ARG A 1 89 ? -1.634 1.033 7.045 1.00 91.31 89 ARG A CA 1
ATOM 713 C C . ARG A 1 89 ? -0.429 0.157 7.381 1.00 91.31 89 ARG A C 1
ATOM 715 O O . ARG A 1 89 ? 0.658 0.679 7.614 1.00 91.31 89 ARG A O 1
ATOM 722 N N . ALA A 1 90 ? -0.606 -1.158 7.281 1.00 92.12 90 ALA A N 1
ATOM 723 C CA . ALA A 1 90 ? 0.457 -2.128 7.516 1.00 92.12 90 ALA A CA 1
ATOM 724 C C . ALA A 1 90 ? 1.696 -1.871 6.623 1.00 92.12 90 ALA A C 1
ATOM 726 O O . ALA A 1 90 ? 1.539 -1.627 5.413 1.00 92.12 90 ALA A O 1
ATOM 727 N N . PRO A 1 91 ? 2.924 -1.978 7.170 1.00 90.44 91 PRO A N 1
ATOM 728 C CA . PRO A 1 91 ? 4.177 -1.867 6.418 1.00 90.44 91 PRO A CA 1
ATOM 729 C C . PRO A 1 91 ? 4.224 -2.763 5.178 1.00 90.44 91 PRO A C 1
ATOM 731 O O . PRO A 1 91 ? 4.668 -2.357 4.106 1.00 90.44 91 PRO A O 1
ATOM 734 N N . GLU A 1 92 ? 3.711 -3.982 5.292 1.00 91.94 92 GLU A N 1
ATOM 735 C CA . GLU A 1 92 ? 3.662 -4.978 4.229 1.00 91.94 92 GLU A CA 1
ATOM 736 C C . GLU A 1 92 ? 2.825 -4.498 3.040 1.00 91.94 92 GLU A C 1
ATOM 738 O O . GLU A 1 92 ? 3.230 -4.637 1.882 1.00 91.94 92 GLU A O 1
ATOM 743 N N . VAL A 1 93 ? 1.682 -3.862 3.317 1.00 92.00 93 VAL A N 1
ATOM 744 C CA . VAL A 1 93 ? 0.836 -3.259 2.283 1.00 92.00 93 VAL A CA 1
ATOM 745 C C . VAL A 1 93 ? 1.577 -2.107 1.609 1.00 92.00 93 VAL A C 1
ATOM 747 O O . VAL A 1 93 ? 1.559 -2.004 0.382 1.00 92.00 93 VAL A O 1
ATOM 750 N N . VAL A 1 94 ? 2.276 -1.262 2.375 1.00 89.62 94 VAL A N 1
ATOM 751 C CA . VAL A 1 94 ? 3.103 -0.179 1.814 1.00 89.62 94 VAL A CA 1
ATOM 752 C C . VAL A 1 94 ? 4.165 -0.746 0.866 1.00 89.62 94 VAL A C 1
ATOM 754 O O . VAL A 1 94 ? 4.263 -0.289 -0.277 1.00 89.62 94 VAL A O 1
ATOM 757 N N . LYS A 1 95 ? 4.901 -1.781 1.288 1.00 89.31 95 LYS A N 1
ATOM 758 C CA . LYS A 1 95 ? 5.924 -2.452 0.469 1.00 89.31 95 LYS A CA 1
ATOM 759 C C . LYS A 1 95 ? 5.347 -3.024 -0.821 1.00 89.31 95 LYS A C 1
ATOM 761 O O . LYS A 1 95 ? 5.944 -2.849 -1.885 1.00 89.31 95 LYS A O 1
ATOM 766 N N . LEU A 1 96 ? 4.176 -3.662 -0.758 1.00 91.69 96 LEU A N 1
ATOM 767 C CA . LEU A 1 96 ? 3.506 -4.223 -1.935 1.00 91.69 96 LEU A CA 1
ATOM 768 C C . LEU A 1 96 ? 3.067 -3.131 -2.917 1.00 91.69 96 LEU A C 1
ATOM 770 O O . LEU A 1 96 ? 3.260 -3.276 -4.124 1.00 91.69 96 LEU A O 1
ATOM 774 N N . LEU A 1 97 ? 2.530 -2.011 -2.422 1.00 90.25 97 LEU A N 1
ATOM 775 C CA . LEU A 1 97 ? 2.176 -0.868 -3.268 1.00 90.25 97 LEU A CA 1
ATOM 776 C C . LEU A 1 97 ? 3.417 -0.249 -3.935 1.00 90.25 97 LEU A C 1
ATOM 778 O O . LEU A 1 97 ? 3.380 0.015 -5.139 1.00 90.25 97 LEU A O 1
ATOM 782 N N . LYS A 1 98 ? 4.524 -0.080 -3.193 1.00 86.81 98 LYS A N 1
ATOM 783 C CA . LYS A 1 98 ? 5.817 0.378 -3.741 1.00 86.81 98 LYS A CA 1
ATOM 784 C C . LYS A 1 98 ? 6.347 -0.597 -4.799 1.00 86.81 98 LYS A C 1
ATOM 786 O O . LYS A 1 98 ? 6.827 -0.181 -5.853 1.00 86.81 98 LYS A O 1
ATOM 791 N N . TRP A 1 99 ? 6.256 -1.902 -4.548 1.00 89.81 99 TRP A N 1
ATOM 792 C CA . TRP A 1 99 ? 6.669 -2.931 -5.503 1.00 89.81 99 TRP A CA 1
ATOM 793 C C . TRP A 1 99 ? 5.846 -2.886 -6.796 1.00 89.81 99 TRP A C 1
ATOM 795 O O . TRP A 1 99 ? 6.436 -2.851 -7.874 1.00 89.81 99 TRP A O 1
ATOM 805 N N . LEU A 1 100 ? 4.516 -2.786 -6.706 1.00 89.00 100 LEU A N 1
ATOM 806 C CA . LEU A 1 100 ? 3.637 -2.650 -7.874 1.00 89.00 100 LEU A CA 1
ATOM 807 C C . LEU A 1 100 ? 3.977 -1.414 -8.714 1.00 89.00 100 LEU A C 1
ATOM 809 O O . LEU A 1 100 ? 3.997 -1.492 -9.944 1.00 89.00 100 LEU A O 1
ATOM 813 N N . ASP A 1 101 ? 4.268 -0.284 -8.066 1.00 85.19 101 ASP A N 1
ATOM 814 C CA . ASP A 1 101 ? 4.662 0.944 -8.758 1.00 85.19 101 ASP A CA 1
ATOM 815 C C . ASP A 1 101 ? 5.989 0.762 -9.507 1.00 85.19 101 ASP A C 1
ATOM 817 O O . ASP A 1 101 ? 6.067 1.068 -10.700 1.00 85.19 101 ASP A O 1
ATOM 821 N N . ARG A 1 102 ? 7.010 0.192 -8.854 1.00 84.69 102 ARG A N 1
ATOM 822 C CA . ARG A 1 102 ? 8.312 -0.093 -9.481 1.00 84.69 102 ARG A CA 1
ATOM 823 C C . ARG A 1 102 ? 8.197 -1.089 -10.631 1.00 84.69 102 ARG A C 1
ATOM 825 O O . ARG A 1 102 ? 8.772 -0.870 -11.698 1.00 84.69 102 ARG A O 1
ATOM 832 N N . TYR A 1 103 ? 7.426 -2.158 -10.441 1.00 86.38 103 TYR A N 1
ATOM 833 C CA . TYR A 1 103 ? 7.191 -3.173 -11.466 1.00 86.38 103 TYR A CA 1
ATOM 834 C C . TYR A 1 103 ? 6.491 -2.569 -12.687 1.00 86.38 103 TYR A C 1
ATOM 836 O O . TYR A 1 103 ? 6.897 -2.798 -13.829 1.00 86.38 103 TYR A O 1
ATOM 844 N N . ARG A 1 104 ? 5.485 -1.715 -12.453 1.00 82.44 104 ARG A N 1
ATOM 845 C CA . ARG A 1 104 ? 4.811 -0.955 -13.508 1.00 82.44 104 ARG A CA 1
ATOM 846 C C . ARG A 1 104 ? 5.784 -0.055 -14.267 1.00 82.44 104 ARG A C 1
ATOM 848 O O . ARG A 1 104 ? 5.745 -0.058 -15.494 1.00 82.44 104 ARG A O 1
ATOM 855 N N . ILE A 1 105 ? 6.642 0.697 -13.572 1.00 78.75 105 ILE A N 1
ATOM 856 C CA . ILE A 1 105 ? 7.640 1.582 -14.201 1.00 78.75 105 ILE A CA 1
ATOM 857 C C . ILE A 1 105 ? 8.593 0.769 -15.083 1.00 78.75 105 ILE A C 1
ATOM 859 O O . ILE A 1 105 ? 8.769 1.104 -16.253 1.00 78.75 105 ILE A O 1
ATOM 863 N N . LYS A 1 106 ? 9.148 -0.330 -14.556 1.00 81.56 106 LYS A N 1
ATOM 864 C CA . LYS A 1 106 ? 10.049 -1.214 -15.306 1.00 81.56 106 LYS A CA 1
ATOM 865 C C . LYS A 1 106 ? 9.393 -1.737 -16.584 1.00 81.56 1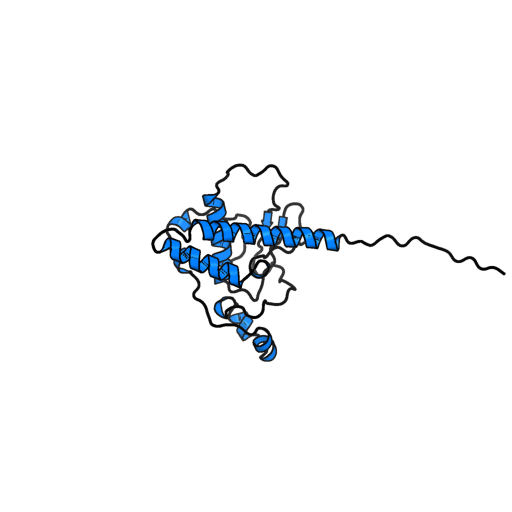06 LYS A C 1
ATOM 867 O O . LYS A 1 106 ? 9.997 -1.684 -17.650 1.00 81.56 106 LYS A O 1
ATOM 872 N N . ARG A 1 107 ? 8.156 -2.230 -16.481 1.00 76.19 107 ARG A N 1
ATOM 873 C CA . ARG A 1 107 ? 7.449 -2.855 -17.605 1.00 76.19 107 ARG A CA 1
ATOM 874 C C . ARG A 1 107 ? 6.987 -1.851 -18.657 1.00 76.19 107 ARG A C 1
ATOM 876 O O . ARG A 1 107 ? 7.043 -2.147 -19.847 1.00 76.19 107 ARG A O 1
ATOM 883 N N . MET A 1 108 ? 6.506 -0.685 -18.234 1.00 67.44 108 MET A N 1
ATOM 884 C CA . MET A 1 108 ? 6.107 0.362 -19.177 1.00 67.44 108 MET A CA 1
ATOM 885 C C . MET A 1 108 ? 7.324 0.952 -19.893 1.00 67.44 108 MET A C 1
ATOM 887 O O . MET A 1 108 ? 7.174 1.485 -20.990 1.00 67.44 108 MET A O 1
ATOM 891 N N . GLY A 1 109 ? 8.519 0.809 -19.306 1.00 54.34 109 GLY A N 1
ATOM 892 C CA . GLY A 1 109 ? 9.747 1.393 -19.813 1.00 54.34 109 GLY A CA 1
ATOM 893 C C . GLY A 1 109 ? 9.639 2.913 -19.892 1.00 54.34 109 GLY A C 1
ATOM 894 O O . GLY A 1 109 ? 8.585 3.517 -19.709 1.00 54.34 109 GLY A O 1
ATOM 895 N N . TYR A 1 110 ? 10.730 3.561 -20.254 1.00 51.28 110 TYR A N 1
ATOM 896 C CA . TYR A 1 110 ? 10.732 4.946 -20.723 1.00 51.28 110 TYR A CA 1
ATOM 897 C C . TYR A 1 110 ? 9.941 5.126 -22.047 1.00 51.28 110 TYR A C 1
ATOM 899 O O . TYR A 1 110 ? 10.311 5.964 -22.863 1.00 51.28 110 TYR A O 1
ATOM 907 N N . ARG A 1 111 ? 8.881 4.343 -22.323 1.00 42.53 111 ARG A N 1
ATOM 908 C CA . ARG A 1 111 ? 8.020 4.543 -23.494 1.00 42.53 111 ARG A CA 1
ATOM 909 C C . ARG A 1 111 ? 7.336 5.888 -23.339 1.00 42.53 111 ARG A C 1
ATOM 911 O O . ARG A 1 111 ? 6.439 6.028 -22.512 1.00 42.53 111 ARG A O 1
ATOM 918 N N . GLU A 1 112 ? 7.867 6.846 -24.094 1.00 45.22 112 GLU A N 1
ATOM 919 C CA . GLU A 1 112 ? 7.360 8.184 -24.374 1.00 45.22 112 GLU A CA 1
ATOM 920 C C . GLU A 1 112 ? 6.518 8.738 -23.228 1.00 45.22 112 GLU A C 1
ATOM 922 O O . GLU A 1 112 ? 5.304 8.525 -23.159 1.00 45.22 112 GLU A O 1
ATOM 927 N N . ARG A 1 113 ? 7.174 9.463 -22.306 1.00 47.47 113 ARG A N 1
ATOM 928 C CA . ARG A 1 113 ? 6.468 10.361 -21.382 1.00 47.47 113 ARG A CA 1
ATOM 929 C C . ARG A 1 113 ? 5.446 11.120 -22.220 1.00 47.47 113 ARG A C 1
ATOM 931 O O . ARG A 1 113 ? 5.847 11.955 -23.028 1.00 47.47 113 ARG A O 1
ATOM 938 N N . LYS A 1 114 ? 4.157 10.795 -22.060 1.00 48.16 114 LYS A N 1
ATOM 939 C CA . LYS A 1 114 ? 3.087 11.495 -22.772 1.00 48.16 114 LYS A CA 1
ATOM 940 C C . LYS A 1 114 ? 3.347 12.995 -22.614 1.00 48.16 114 LYS A C 1
ATOM 942 O O . LYS A 1 114 ? 3.548 13.419 -21.470 1.00 48.16 114 LYS A O 1
ATOM 947 N N . PRO A 1 115 ? 3.392 13.775 -23.705 1.00 38.34 115 PRO A N 1
ATOM 948 C CA . PRO A 1 115 ? 3.575 15.211 -23.600 1.00 38.34 115 PRO A CA 1
ATOM 949 C C . PRO A 1 115 ? 2.461 15.764 -22.708 1.00 38.34 115 PRO A C 1
ATOM 951 O O . PRO A 1 115 ? 1.275 15.543 -22.943 1.00 38.34 115 PRO A O 1
ATOM 954 N N . GLY A 1 116 ? 2.869 16.381 -21.607 1.00 51.47 116 GLY A N 1
ATOM 955 C CA . GLY A 1 116 ? 1.998 16.817 -20.528 1.00 51.47 116 GLY A CA 1
ATOM 956 C C . GLY A 1 116 ? 2.827 17.373 -19.371 1.00 51.47 116 GLY A C 1
ATOM 957 O O . GLY A 1 116 ? 4.054 17.213 -19.369 1.00 51.47 116 GLY A O 1
ATOM 958 N N . PRO A 1 117 ? 2.192 18.041 -18.391 1.00 48.34 117 PRO A N 1
ATOM 959 C CA . PRO A 1 117 ? 2.883 18.523 -17.203 1.00 48.34 117 PRO A CA 1
ATOM 960 C C . PRO A 1 117 ? 3.676 17.370 -16.587 1.00 48.34 117 PRO A C 1
ATOM 962 O O . PRO A 1 117 ? 3.125 16.283 -16.386 1.00 48.34 117 PRO A O 1
ATOM 965 N N . ARG A 1 118 ? 4.975 17.580 -16.333 1.00 52.28 118 ARG A N 1
ATOM 966 C CA . ARG A 1 118 ? 5.802 16.564 -15.669 1.00 52.28 118 ARG A CA 1
ATOM 967 C C . ARG A 1 118 ? 5.083 16.176 -14.371 1.00 52.28 118 ARG A C 1
ATOM 969 O O . ARG A 1 118 ? 4.695 17.084 -13.635 1.00 52.28 118 ARG A O 1
ATOM 976 N N . PRO A 1 119 ? 4.861 14.879 -14.090 1.00 55.25 119 PRO A N 1
ATOM 977 C CA . PRO A 1 119 ? 4.316 14.495 -12.799 1.00 55.25 119 PRO A CA 1
ATOM 978 C C . PRO A 1 119 ? 5.247 15.060 -11.724 1.00 55.25 119 PRO A C 1
ATOM 980 O O . PRO A 1 119 ? 6.466 14.900 -11.830 1.00 55.25 119 PRO A O 1
ATOM 983 N N . HIS A 1 120 ? 4.679 15.767 -10.745 1.00 61.12 120 HIS A N 1
ATOM 984 C CA . HIS A 1 120 ? 5.430 16.202 -9.573 1.00 61.12 120 HIS A CA 1
ATOM 985 C C . HIS A 1 120 ? 6.116 14.973 -8.974 1.00 61.12 120 HIS A C 1
ATOM 987 O O . HIS A 1 120 ? 5.499 13.909 -8.866 1.00 61.12 120 HIS A O 1
ATOM 993 N N . ARG A 1 121 ? 7.405 15.094 -8.657 1.00 68.25 121 ARG A N 1
ATOM 994 C CA . ARG A 1 121 ? 8.155 13.987 -8.058 1.00 68.25 121 ARG A CA 1
ATOM 995 C C . ARG A 1 121 ? 7.588 13.741 -6.662 1.00 68.25 121 ARG A C 1
ATOM 997 O O . ARG A 1 121 ? 7.403 14.689 -5.900 1.00 68.25 121 ARG A O 1
ATOM 1004 N N . SER A 1 122 ? 7.249 12.497 -6.349 1.00 70.06 122 SER A N 1
ATOM 1005 C CA . SER A 1 122 ? 6.716 12.146 -5.033 1.00 70.06 122 SER A CA 1
ATOM 1006 C C . SER A 1 122 ? 7.882 12.052 -4.050 1.00 70.06 122 SER A C 1
ATOM 1008 O O . SER A 1 122 ? 8.704 11.157 -4.195 1.00 70.06 122 SER A O 1
ATOM 1010 N N . LEU A 1 123 ? 7.950 12.943 -3.063 1.00 71.75 123 LEU A N 1
ATOM 1011 C CA . LEU A 1 123 ? 8.981 12.898 -2.026 1.00 71.75 123 LEU A CA 1
ATOM 1012 C C . LEU A 1 123 ? 8.453 12.107 -0.828 1.00 71.75 123 LEU A C 1
ATOM 1014 O O . LEU A 1 123 ? 7.481 12.529 -0.195 1.00 71.75 123 LEU A O 1
ATOM 1018 N N . ARG A 1 124 ? 9.060 10.957 -0.521 1.00 74.31 124 ARG A N 1
ATOM 1019 C CA . ARG A 1 124 ? 8.772 10.200 0.707 1.00 74.31 124 ARG A CA 1
ATOM 1020 C C . ARG A 1 124 ? 9.881 10.487 1.706 1.00 74.31 124 ARG A C 1
ATOM 1022 O O . ARG A 1 124 ? 11.030 10.131 1.471 1.00 74.31 124 ARG A O 1
ATOM 1029 N N . LEU A 1 125 ? 9.528 11.171 2.787 1.00 73.75 125 LEU A N 1
ATOM 1030 C CA . LEU A 1 125 ? 10.465 11.528 3.847 1.00 73.75 125 LEU A CA 1
ATOM 1031 C C . LEU A 1 125 ? 10.680 10.342 4.803 1.00 73.75 125 LEU A C 1
ATOM 1033 O O . LEU A 1 125 ? 9.944 9.355 4.764 1.00 73.75 125 LEU A O 1
ATOM 1037 N N . SER A 1 126 ? 11.676 10.453 5.677 1.00 72.56 126 SER A N 1
ATOM 1038 C CA . SER A 1 126 ? 11.890 9.494 6.764 1.00 72.56 126 SER A CA 1
ATOM 1039 C C . SER A 1 126 ? 10.783 9.598 7.822 1.00 72.56 126 SER A C 1
ATOM 1041 O O . SER A 1 126 ? 10.120 10.628 7.958 1.00 72.56 126 SER A O 1
ATOM 1043 N N . SER A 1 127 ? 10.576 8.533 8.600 1.00 66.25 127 SER A N 1
ATOM 1044 C CA . SER A 1 127 ? 9.467 8.404 9.563 1.00 66.25 127 SER A CA 1
ATOM 1045 C C . SER A 1 127 ? 9.329 9.579 10.544 1.00 66.25 127 SER A C 1
ATOM 1047 O O . SER A 1 127 ? 8.207 9.953 10.869 1.00 66.25 127 SER A O 1
ATOM 1049 N N . GLY A 1 128 ? 10.437 10.200 10.964 1.00 64.50 128 GLY A N 1
ATOM 1050 C CA . GLY A 1 128 ? 10.440 11.363 11.863 1.00 64.50 128 GLY A CA 1
ATOM 1051 C C . GLY A 1 128 ? 10.138 12.712 11.197 1.00 64.50 128 GLY A C 1
ATOM 1052 O O . GLY A 1 128 ? 9.971 13.710 11.891 1.00 64.50 128 GLY A O 1
ATOM 1053 N N . GLN A 1 129 ? 10.084 12.760 9.865 1.00 64.81 129 GLN A N 1
ATOM 1054 C CA . GLN A 1 129 ? 9.853 13.976 9.074 1.00 64.81 129 GLN A CA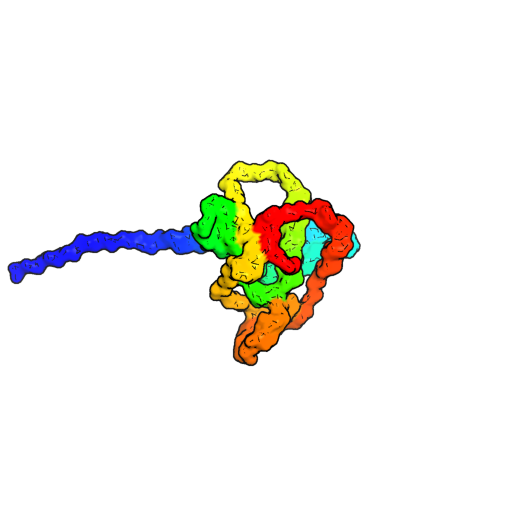 1
ATOM 1055 C C . GLN A 1 129 ? 8.581 13.893 8.221 1.00 64.81 129 GLN A C 1
ATOM 1057 O O . GLN A 1 129 ? 8.181 14.884 7.607 1.00 64.81 129 GLN A O 1
ATOM 1062 N N . VAL A 1 130 ? 7.944 12.720 8.157 1.00 69.56 130 VAL A N 1
ATOM 1063 C CA . VAL A 1 130 ? 6.747 12.519 7.346 1.00 69.56 130 VAL A CA 1
ATOM 1064 C C . VAL A 1 130 ? 5.514 13.107 8.031 1.00 69.56 130 VAL A C 1
ATOM 1066 O O . VAL A 1 130 ? 5.210 12.739 9.164 1.00 69.56 130 VAL A O 1
ATOM 1069 N N . PRO A 1 131 ? 4.728 13.941 7.329 1.00 70.69 131 PRO A N 1
ATOM 1070 C CA . PRO A 1 131 ? 3.396 14.298 7.791 1.00 70.69 131 PRO A CA 1
ATOM 1071 C C . PRO A 1 131 ? 2.482 13.064 7.860 1.00 70.69 131 PRO A C 1
ATOM 1073 O O . PRO A 1 131 ? 2.402 12.266 6.917 1.00 70.69 131 PRO A O 1
ATOM 1076 N N . THR A 1 132 ? 1.753 12.942 8.967 1.00 73.25 132 THR A N 1
ATOM 1077 C CA . THR A 1 132 ? 0.704 11.936 9.163 1.00 73.25 132 THR A CA 1
ATOM 1078 C C . THR A 1 132 ? -0.609 12.404 8.541 1.00 73.25 132 THR A C 1
ATOM 1080 O O . THR A 1 132 ? -0.963 13.582 8.595 1.00 73.25 132 THR A O 1
ATOM 1083 N N . THR A 1 133 ? -1.352 11.474 7.940 1.00 75.38 133 THR A N 1
ATOM 1084 C CA . THR A 1 133 ? -2.661 11.785 7.357 1.00 75.38 133 THR A CA 1
ATOM 1085 C C . THR A 1 133 ? -3.663 12.196 8.429 1.00 75.38 133 THR A C 1
ATOM 1087 O O . THR A 1 133 ? -3.827 11.521 9.440 1.00 75.38 133 THR A O 1
ATOM 1090 N N . LEU A 1 134 ? -4.404 13.271 8.163 1.00 73.12 134 LEU A N 1
ATOM 1091 C CA . LEU A 1 134 ? -5.558 13.663 8.978 1.00 73.12 134 LEU A CA 1
ATOM 1092 C C . LEU A 1 134 ? -6.806 12.826 8.655 1.00 73.12 134 LEU A C 1
ATOM 1094 O O . LEU A 1 134 ? -7.848 12.971 9.296 1.00 73.12 134 LEU A O 1
ATOM 1098 N N . ARG A 1 135 ? -6.740 11.972 7.626 1.00 76.38 135 ARG A N 1
ATOM 1099 C CA . ARG A 1 135 ? -7.878 11.155 7.209 1.00 76.38 135 ARG A CA 1
ATOM 1100 C C . ARG A 1 135 ? -8.090 10.008 8.175 1.00 76.38 135 ARG A C 1
ATOM 1102 O O . ARG A 1 135 ? -7.147 9.326 8.574 1.00 76.38 135 ARG A O 1
ATOM 1109 N N . ARG A 1 136 ? -9.365 9.741 8.449 1.00 82.19 136 ARG A N 1
ATOM 1110 C CA . ARG A 1 136 ? -9.763 8.588 9.248 1.00 82.19 136 ARG A CA 1
ATOM 1111 C C . ARG A 1 136 ? -9.286 7.283 8.590 1.00 82.19 136 ARG A C 1
ATOM 1113 O O . ARG A 1 136 ? -9.224 7.203 7.355 1.00 82.19 136 ARG A O 1
ATOM 1120 N N . PRO A 1 137 ? -8.940 6.268 9.394 1.00 85.75 137 PRO A N 1
ATOM 1121 C CA . PRO A 1 137 ? -8.710 4.922 8.892 1.00 85.75 137 PRO A CA 1
ATOM 1122 C C . PRO A 1 137 ? -9.944 4.391 8.156 1.00 85.75 137 PRO A C 1
ATOM 1124 O O . PRO A 1 137 ? -11.074 4.780 8.451 1.00 85.75 137 PRO A O 1
ATOM 1127 N N . ILE A 1 138 ? -9.720 3.515 7.181 1.00 88.00 138 ILE A N 1
ATOM 1128 C CA . ILE A 1 138 ? -10.800 2.937 6.378 1.00 88.00 138 ILE A CA 1
ATOM 1129 C C . ILE A 1 138 ? -11.406 1.766 7.155 1.00 88.00 138 ILE A C 1
ATOM 1131 O O . ILE A 1 138 ? -10.678 0.862 7.561 1.00 88.00 138 ILE A O 1
ATOM 1135 N N . ALA A 1 139 ? -12.723 1.793 7.344 1.00 89.81 139 ALA A N 1
ATOM 1136 C CA . ALA A 1 139 ? -13.469 0.715 7.985 1.00 89.81 139 ALA A CA 1
ATOM 1137 C C . ALA A 1 139 ? -13.666 -0.490 7.047 1.00 89.81 139 ALA A C 1
ATOM 1139 O O . ALA A 1 139 ? -13.614 -0.355 5.822 1.00 89.81 139 ALA A O 1
ATOM 1140 N N . ASN A 1 140 ? -13.963 -1.655 7.625 1.00 92.25 140 ASN A N 1
ATOM 1141 C CA . ASN A 1 140 ? -14.225 -2.928 6.944 1.00 92.25 140 ASN A CA 1
ATOM 1142 C C . ASN A 1 140 ? -13.035 -3.503 6.158 1.00 92.25 140 ASN A C 1
ATOM 1144 O O . ASN A 1 140 ? -13.203 -4.430 5.360 1.00 92.25 140 ASN A O 1
ATOM 1148 N N . LEU A 1 141 ? -11.824 -2.984 6.371 1.00 92.94 141 LEU A N 1
ATOM 1149 C CA . LEU A 1 141 ? -10.621 -3.589 5.810 1.00 92.94 141 LEU A CA 1
ATOM 1150 C C . LEU A 1 141 ? -10.223 -4.851 6.589 1.00 92.94 141 LEU A C 1
ATOM 1152 O O . LEU A 1 141 ? -10.525 -4.952 7.778 1.00 92.94 141 LEU A O 1
ATOM 1156 N N . PRO A 1 142 ? -9.533 -5.804 5.938 1.00 94.12 142 PRO A N 1
ATOM 1157 C CA . PRO A 1 142 ? -8.952 -6.943 6.633 1.00 94.12 142 PRO A CA 1
ATOM 1158 C C . PRO A 1 142 ? -7.976 -6.501 7.721 1.00 94.12 142 PRO A C 1
ATOM 1160 O O . PRO A 1 142 ? -7.191 -5.575 7.498 1.00 94.12 142 PRO A O 1
ATOM 1163 N N . GLU A 1 143 ? -7.933 -7.218 8.844 1.00 92.00 143 GLU A N 1
ATOM 1164 C CA . GLU A 1 143 ? -6.987 -6.937 9.939 1.00 92.00 143 GLU A CA 1
ATOM 1165 C C . GLU A 1 143 ? -5.530 -6.827 9.462 1.00 92.00 143 GLU A C 1
ATOM 1167 O O . GLU A 1 143 ? -4.780 -5.956 9.896 1.00 92.00 143 GLU A O 1
ATOM 1172 N N . THR A 1 144 ? -5.139 -7.651 8.488 1.00 93.31 144 THR A N 1
ATOM 1173 C CA . THR A 1 144 ? -3.797 -7.670 7.881 1.00 93.31 144 THR A CA 1
ATOM 1174 C C . THR A 1 144 ? -3.416 -6.384 7.151 1.00 93.31 144 THR A C 1
ATOM 1176 O O . THR A 1 144 ? -2.258 -6.217 6.776 1.00 93.31 144 THR A O 1
ATOM 1179 N N . PHE A 1 145 ? -4.372 -5.492 6.876 1.00 93.44 145 PHE A N 1
ATOM 1180 C CA . PHE A 1 145 ? -4.099 -4.209 6.223 1.00 93.44 145 PHE A CA 1
ATOM 1181 C C . PHE A 1 145 ? -3.791 -3.113 7.236 1.00 93.44 145 PHE A C 1
ATOM 1183 O O . PHE A 1 145 ? -3.327 -2.037 6.837 1.00 93.44 145 PHE A O 1
ATOM 1190 N N . HIS A 1 146 ? -4.026 -3.391 8.517 1.00 92.88 146 HIS A N 1
ATOM 1191 C CA . HIS A 1 146 ? -3.741 -2.483 9.603 1.00 92.88 146 HIS A CA 1
ATOM 1192 C C . HIS A 1 146 ? -2.356 -2.740 10.196 1.00 92.88 146 HIS A C 1
ATOM 1194 O O . HIS A 1 146 ? -1.931 -3.884 10.357 1.00 92.88 146 HIS A O 1
ATOM 1200 N N . ASP A 1 147 ? -1.634 -1.668 10.518 1.00 92.75 147 ASP A N 1
ATOM 1201 C CA . ASP A 1 147 ? -0.409 -1.784 11.304 1.00 92.75 147 ASP A CA 1
ATOM 1202 C C . ASP A 1 147 ? -0.749 -2.342 12.694 1.00 92.75 147 ASP A C 1
ATOM 1204 O O . ASP A 1 147 ? -1.654 -1.848 13.369 1.00 92.75 147 ASP A O 1
ATOM 1208 N N . LYS A 1 148 ? -0.042 -3.398 13.113 1.00 91.38 148 LYS A N 1
ATOM 1209 C CA . LYS A 1 148 ? -0.355 -4.123 14.352 1.00 91.38 148 LYS A CA 1
ATOM 1210 C C . LYS A 1 148 ? -0.152 -3.262 15.596 1.00 91.38 148 LYS A C 1
ATOM 1212 O O . LYS A 1 148 ? -0.951 -3.350 16.525 1.00 91.38 148 LYS A O 1
ATOM 1217 N N . VAL A 1 149 ? 0.905 -2.449 15.622 1.00 91.38 149 VAL A N 1
ATOM 1218 C CA . VAL A 1 149 ? 1.227 -1.589 16.769 1.00 91.38 149 VAL A CA 1
ATOM 1219 C C . VAL A 1 149 ? 0.169 -0.501 16.888 1.00 91.38 149 VAL A C 1
ATOM 1221 O O . VAL A 1 149 ? -0.389 -0.290 17.965 1.00 91.38 149 VAL A O 1
ATOM 1224 N N . TRP A 1 150 ? -0.172 0.121 15.761 1.00 91.56 150 TRP A N 1
ATOM 1225 C CA . TRP A 1 150 ? -1.241 1.106 15.682 1.00 91.56 150 TRP A CA 1
ATOM 1226 C C . TRP A 1 150 ? -2.597 0.516 16.100 1.00 91.56 150 TRP A C 1
ATOM 1228 O O . TRP A 1 150 ? -3.283 1.097 16.937 1.00 91.56 150 TRP A O 1
ATOM 1238 N N . PHE A 1 151 ? -2.964 -0.661 15.580 1.00 90.75 151 PHE A N 1
ATOM 1239 C CA . PHE A 1 151 ? -4.261 -1.294 15.833 1.00 90.75 151 PHE A CA 1
ATOM 1240 C C . PHE A 1 151 ? -4.444 -1.712 17.298 1.00 90.75 151 PHE A C 1
ATOM 1242 O O . PHE A 1 151 ? -5.520 -1.527 17.868 1.00 90.75 151 PHE A O 1
ATOM 1249 N N . VAL A 1 152 ? -3.393 -2.238 17.938 1.00 90.38 152 VAL A N 1
ATOM 1250 C CA . VAL A 1 152 ? -3.412 -2.590 19.370 1.00 90.38 152 VAL A CA 1
ATOM 1251 C C . VAL A 1 152 ? -3.536 -1.345 20.252 1.00 90.38 152 VAL A C 1
ATOM 1253 O O . VAL A 1 152 ? -4.200 -1.405 21.288 1.00 90.38 152 VAL A O 1
ATOM 1256 N N . GLY A 1 153 ? -2.950 -0.222 19.827 1.00 90.81 153 GLY A N 1
ATOM 1257 C CA . GLY A 1 153 ? -3.030 1.062 20.526 1.00 90.81 153 GLY A CA 1
ATOM 1258 C C . GLY A 1 153 ? -4.415 1.718 20.510 1.00 90.81 153 GLY A C 1
ATOM 1259 O O . GLY A 1 153 ? -4.640 2.671 21.254 1.00 90.81 153 GLY A O 1
ATOM 1260 N N . LEU A 1 154 ? -5.356 1.223 19.701 1.00 91.19 154 LEU A N 1
ATOM 1261 C CA . LEU A 1 154 ? -6.706 1.776 19.617 1.00 91.19 154 LEU A CA 1
ATOM 1262 C C . LEU A 1 154 ? -7.570 1.427 20.830 1.00 91.19 154 LEU A C 1
ATOM 1264 O O . LEU A 1 154 ? -7.551 0.303 21.354 1.00 91.19 154 LEU A O 1
ATOM 1268 N N . LEU A 1 155 ? -8.441 2.367 21.197 1.00 93.00 155 LEU A N 1
ATOM 1269 C CA . LEU A 1 155 ? -9.493 2.127 22.178 1.00 93.00 155 LEU A CA 1
ATOM 1270 C C . LEU A 1 155 ? -10.472 1.048 21.674 1.00 93.00 155 LEU A C 1
ATOM 1272 O O . LEU A 1 155 ? -10.674 0.916 20.463 1.00 93.00 155 LEU A O 1
ATOM 1276 N N . PRO A 1 156 ? -11.135 0.296 22.573 1.00 91.75 156 PRO A N 1
ATOM 1277 C CA . PRO A 1 156 ? -12.103 -0.726 22.174 1.00 91.75 156 PRO A CA 1
ATOM 1278 C C . PRO A 1 156 ? -13.215 -0.198 21.254 1.00 91.75 156 PRO A C 1
ATOM 1280 O O . PRO A 1 156 ? -13.535 -0.841 20.259 1.00 91.75 156 PRO A O 1
ATOM 1283 N N . CYS A 1 157 ? -13.749 0.999 21.522 1.00 91.44 157 CYS A N 1
ATOM 1284 C CA . CYS A 1 157 ? -14.764 1.629 20.671 1.00 91.44 157 CYS A CA 1
ATOM 1285 C C . CYS A 1 157 ? -14.250 1.910 19.251 1.00 91.44 157 CYS A C 1
ATOM 1287 O O . CYS A 1 157 ? -14.945 1.625 18.283 1.00 91.44 157 CYS A O 1
ATOM 1289 N N . GLN A 1 158 ? -13.009 2.381 19.116 1.00 90.75 158 GLN A N 1
ATOM 1290 C CA . GLN A 1 158 ? -12.388 2.659 17.819 1.00 90.75 158 GLN A CA 1
ATOM 1291 C C . GLN A 1 158 ? -12.159 1.374 17.017 1.00 90.75 158 GLN A C 1
ATOM 1293 O O . GLN A 1 158 ? -12.341 1.364 15.804 1.00 90.75 158 GLN A O 1
ATOM 1298 N N . ARG A 1 159 ? -11.797 0.268 17.682 1.00 89.94 159 ARG A N 1
ATOM 1299 C CA . ARG A 1 159 ? -11.675 -1.043 17.023 1.00 89.94 159 ARG A CA 1
ATOM 1300 C C . ARG A 1 159 ? -13.018 -1.565 16.525 1.00 89.94 159 ARG A C 1
ATOM 1302 O O . ARG A 1 159 ? -13.083 -2.085 15.416 1.00 89.94 159 ARG A O 1
ATOM 1309 N N . ILE A 1 160 ? -14.080 -1.382 17.310 1.00 90.44 160 ILE A N 1
ATOM 1310 C CA . ILE A 1 160 ? -15.446 -1.732 16.901 1.00 90.44 160 ILE A CA 1
ATOM 1311 C C . ILE A 1 160 ? -15.877 -0.888 15.694 1.00 90.44 160 ILE A C 1
ATOM 1313 O O . ILE A 1 160 ? -16.399 -1.438 14.730 1.00 90.44 160 ILE A O 1
ATOM 1317 N N . GLU A 1 161 ? -15.609 0.422 15.702 1.00 91.25 161 GLU A N 1
ATOM 1318 C CA . GLU A 1 161 ? -15.914 1.315 14.573 1.00 91.25 161 GLU A CA 1
ATOM 1319 C C . GLU A 1 161 ? -15.175 0.930 13.286 1.00 91.25 161 GLU A C 1
ATOM 1321 O O . GLU A 1 161 ? -15.724 1.077 12.193 1.00 91.25 161 GLU A O 1
ATOM 1326 N N . LEU A 1 162 ? -13.940 0.425 13.396 1.00 91.56 162 LEU A N 1
ATOM 1327 C CA . LEU A 1 162 ? -13.207 -0.074 12.233 1.00 91.56 162 LEU A CA 1
ATOM 1328 C C . LEU A 1 162 ? -13.860 -1.303 11.618 1.00 91.56 162 LEU A C 1
ATOM 1330 O O . LEU A 1 162 ? -13.725 -1.486 10.409 1.00 91.56 162 LEU A O 1
ATOM 1334 N N . ASN A 1 163 ? -14.542 -2.119 12.429 1.00 93.00 163 ASN A N 1
ATOM 1335 C CA . ASN A 1 163 ? -15.210 -3.346 12.007 1.00 93.00 163 ASN A CA 1
ATOM 1336 C C . ASN A 1 163 ? -14.320 -4.176 11.064 1.00 93.00 163 ASN A C 1
ATOM 1338 O O . ASN A 1 163 ? -14.696 -4.462 9.925 1.00 93.00 163 ASN A O 1
ATOM 1342 N N . ALA A 1 164 ? -13.082 -4.440 11.498 1.00 91.69 164 ALA A N 1
ATOM 1343 C CA . ALA A 1 164 ? -12.093 -5.113 10.667 1.00 91.69 164 ALA A CA 1
ATOM 1344 C C . ALA A 1 164 ? -12.608 -6.498 10.250 1.00 91.69 164 ALA A C 1
ATOM 1346 O O . ALA A 1 164 ? -13.171 -7.233 11.059 1.00 91.69 164 ALA A O 1
ATOM 1347 N N . SER A 1 165 ? -12.445 -6.825 8.970 1.00 92.12 165 SER A N 1
ATOM 1348 C CA . SER A 1 165 ? -12.828 -8.130 8.432 1.00 92.12 165 SER A CA 1
ATOM 1349 C C . SER A 1 165 ? -11.708 -9.153 8.609 1.00 92.12 165 SER A C 1
ATOM 1351 O O . SER A 1 165 ? -10.571 -8.803 8.946 1.00 92.12 165 SER A O 1
ATOM 1353 N N . ASP A 1 166 ? -12.031 -10.421 8.351 1.00 90.50 166 ASP A N 1
ATOM 1354 C CA . ASP A 1 166 ? -11.085 -11.527 8.470 1.00 90.50 166 ASP A CA 1
ATOM 1355 C C . ASP A 1 166 ? -9.773 -11.253 7.729 1.00 90.50 166 ASP A C 1
ATOM 1357 O O . ASP A 1 166 ? -9.741 -10.730 6.607 1.00 90.50 166 ASP A O 1
ATOM 1361 N N . ALA A 1 167 ? -8.676 -11.650 8.372 1.00 90.50 167 ALA A N 1
ATOM 1362 C CA . ALA A 1 167 ? -7.336 -11.566 7.819 1.00 90.50 167 ALA A CA 1
ATOM 1363 C C . ALA A 1 167 ? -7.264 -12.207 6.424 1.00 90.50 167 ALA A C 1
ATOM 1365 O O . ALA A 1 167 ? -7.751 -13.315 6.193 1.00 90.50 167 ALA A O 1
ATOM 1366 N N . VAL A 1 168 ? -6.595 -11.523 5.494 1.00 90.81 168 VAL A N 1
ATOM 1367 C CA . VAL A 1 168 ? -6.336 -12.048 4.150 1.00 90.81 168 VAL A CA 1
ATOM 1368 C C . VAL A 1 168 ? -4.843 -12.213 3.929 1.00 90.81 168 VAL A C 1
ATOM 1370 O O . VAL A 1 168 ? -4.028 -11.424 4.405 1.00 90.81 168 VAL A O 1
ATOM 1373 N N . GLU A 1 169 ? -4.474 -13.226 3.156 1.00 89.31 169 GLU A N 1
ATOM 1374 C CA . GLU A 1 169 ? -3.077 -13.453 2.817 1.00 89.31 169 GLU A CA 1
ATOM 1375 C C . GLU A 1 169 ? -2.542 -12.340 1.902 1.00 89.31 169 GLU A C 1
ATOM 1377 O O . GLU A 1 169 ? -3.124 -12.011 0.861 1.00 89.31 169 GLU A O 1
ATOM 1382 N N . LEU A 1 170 ? -1.405 -11.761 2.294 1.00 91.31 170 LEU A N 1
ATOM 1383 C CA . LEU A 1 170 ? -0.647 -10.823 1.476 1.00 91.31 170 LEU A CA 1
ATOM 1384 C C . LEU A 1 170 ? 0.458 -11.584 0.724 1.00 91.31 170 LEU A C 1
ATOM 1386 O O . LEU A 1 170 ? 1.178 -12.366 1.345 1.00 91.31 170 LEU A O 1
ATOM 1390 N N . PRO A 1 171 ? 0.667 -11.343 -0.585 1.00 91.50 171 PRO A N 1
ATOM 1391 C CA . PRO A 1 171 ? 1.654 -12.075 -1.382 1.00 91.50 171 PRO A CA 1
ATOM 1392 C C . PRO A 1 171 ? 3.091 -11.577 -1.130 1.00 91.50 171 PRO A C 1
ATOM 1394 O O . PRO A 1 171 ? 3.753 -11.054 -2.025 1.00 91.50 171 PRO A O 1
ATOM 1397 N N . LEU A 1 172 ? 3.593 -11.722 0.101 1.00 91.12 172 LEU A N 1
ATOM 1398 C CA . LEU A 1 172 ? 4.895 -11.187 0.531 1.00 91.12 172 LEU A CA 1
ATOM 1399 C C . LEU A 1 172 ? 6.086 -11.916 -0.097 1.00 91.12 172 LEU A C 1
ATOM 1401 O O . LEU A 1 172 ? 7.162 -11.338 -0.237 1.00 91.12 172 LEU A O 1
ATOM 1405 N N . TYR A 1 173 ? 5.899 -13.161 -0.542 1.00 88.75 173 TYR A N 1
ATOM 1406 C CA . TYR A 1 173 ? 6.940 -13.916 -1.244 1.00 88.75 173 TYR A CA 1
ATOM 1407 C C . TYR A 1 173 ? 7.405 -13.226 -2.530 1.00 88.75 173 TYR A C 1
ATOM 1409 O O . TYR A 1 173 ? 8.491 -13.510 -3.025 1.00 88.75 173 TYR A O 1
ATOM 1417 N N . VAL A 1 174 ? 6.620 -12.286 -3.065 1.00 88.06 174 VAL A N 1
ATOM 1418 C CA . VAL A 1 174 ? 7.033 -11.488 -4.214 1.00 88.06 174 VAL A CA 1
ATOM 1419 C C . VAL A 1 174 ? 8.359 -10.775 -3.962 1.00 88.06 174 VAL A C 1
ATOM 1421 O O . VAL A 1 174 ? 9.111 -10.563 -4.905 1.00 88.06 174 VAL A O 1
ATOM 1424 N N . PHE A 1 175 ? 8.692 -10.452 -2.705 1.00 87.75 175 PHE A N 1
ATOM 1425 C CA . PHE A 1 175 ? 9.938 -9.781 -2.335 1.00 87.75 175 PHE A CA 1
ATOM 1426 C C . PHE A 1 175 ? 11.184 -10.662 -2.488 1.00 87.75 175 PHE A C 1
ATOM 1428 O O . PHE A 1 175 ? 12.276 -10.122 -2.659 1.00 87.75 175 PHE A O 1
ATOM 1435 N N . THR A 1 176 ? 11.035 -11.988 -2.524 1.00 87.81 176 THR A N 1
ATOM 1436 C CA . THR A 1 176 ? 12.153 -12.924 -2.730 1.00 87.81 176 THR A CA 1
ATOM 1437 C C . THR A 1 176 ? 12.445 -13.188 -4.207 1.00 87.81 176 THR A C 1
ATOM 1439 O O . THR A 1 176 ? 13.402 -13.887 -4.536 1.00 87.81 176 THR A O 1
ATOM 1442 N N . TRP A 1 177 ? 11.644 -12.635 -5.124 1.00 87.31 177 TRP A N 1
ATOM 1443 C CA . TRP A 1 177 ? 11.828 -12.866 -6.551 1.00 87.31 177 TRP A CA 1
ATOM 1444 C C . TRP A 1 177 ? 13.140 -12.265 -7.068 1.00 87.31 177 TRP A C 1
ATOM 1446 O O . TRP A 1 177 ? 13.425 -11.091 -6.808 1.00 87.31 177 TRP A O 1
ATOM 1456 N N . PRO A 1 178 ? 13.890 -12.996 -7.914 1.00 83.31 178 PRO A N 1
ATOM 1457 C CA . PRO A 1 178 ? 15.159 -12.513 -8.462 1.00 83.31 178 PRO A CA 1
ATOM 1458 C C . PRO A 1 178 ? 14.979 -11.247 -9.310 1.00 83.31 178 PRO A C 1
ATOM 1460 O O . PRO A 1 178 ? 15.857 -10.389 -9.373 1.00 83.31 178 PRO A O 1
ATOM 1463 N N . THR A 1 179 ? 13.801 -11.066 -9.916 1.00 82.94 179 THR A N 1
ATOM 1464 C CA . THR A 1 179 ? 13.474 -9.874 -10.704 1.00 82.94 179 THR A CA 1
ATOM 1465 C C . THR A 1 179 ? 13.496 -8.582 -9.893 1.00 82.94 179 THR A C 1
ATOM 1467 O O . THR A 1 179 ? 13.639 -7.515 -10.490 1.00 82.94 179 THR A O 1
ATOM 1470 N N . ASN A 1 180 ? 13.382 -8.642 -8.564 1.00 83.69 180 ASN A N 1
ATOM 1471 C CA . ASN A 1 180 ? 13.350 -7.445 -7.725 1.00 83.69 180 ASN A CA 1
ATOM 1472 C C . ASN A 1 180 ? 14.662 -6.670 -7.734 1.00 83.69 180 ASN A C 1
ATOM 1474 O O . ASN A 1 180 ? 14.622 -5.444 -7.715 1.00 83.69 180 ASN A O 1
ATOM 1478 N N . ALA A 1 181 ? 15.800 -7.360 -7.861 1.00 80.62 181 ALA A N 1
ATOM 1479 C CA . ALA A 1 181 ? 17.115 -6.724 -7.959 1.00 80.62 181 ALA A CA 1
ATOM 1480 C C . ALA A 1 181 ? 17.241 -5.797 -9.183 1.00 80.62 181 ALA A C 1
ATOM 1482 O O . ALA A 1 181 ? 18.067 -4.895 -9.211 1.00 80.62 181 ALA A O 1
ATOM 1483 N N . SER A 1 182 ? 16.397 -6.008 -10.196 1.00 81.69 182 SER A N 1
ATOM 1484 C CA . SER A 1 182 ? 16.375 -5.223 -11.436 1.00 81.69 182 SER A CA 1
ATOM 1485 C C . SER A 1 182 ? 15.240 -4.195 -11.495 1.00 81.69 182 SER A C 1
ATOM 1487 O O . SER A 1 182 ? 14.986 -3.616 -12.553 1.00 81.69 182 SER A O 1
ATOM 1489 N N . LEU A 1 183 ? 14.493 -4.011 -10.402 1.00 83.62 183 LEU A N 1
ATOM 1490 C CA . LEU A 1 183 ? 13.479 -2.966 -10.320 1.00 83.62 183 LEU A CA 1
ATOM 1491 C C . LEU A 1 183 ? 14.146 -1.597 -10.128 1.00 83.62 183 LEU A C 1
ATOM 1493 O O . LEU A 1 183 ? 15.131 -1.499 -9.399 1.00 83.62 183 LEU A O 1
ATOM 1497 N N . PRO A 1 184 ? 13.604 -0.530 -10.741 1.00 81.75 184 PRO A N 1
ATOM 1498 C CA . PRO A 1 184 ? 14.125 0.813 -10.539 1.00 81.75 184 PRO A CA 1
ATOM 1499 C C . PRO A 1 184 ? 13.991 1.208 -9.066 1.00 81.75 184 PRO A C 1
ATOM 1501 O O . PRO A 1 184 ? 12.927 1.032 -8.466 1.00 81.75 184 PRO A O 1
ATOM 1504 N N . VAL A 1 185 ? 15.065 1.745 -8.494 1.00 79.88 185 VAL A N 1
ATOM 1505 C CA . VAL A 1 185 ? 15.043 2.368 -7.168 1.00 79.88 185 VAL A CA 1
ATOM 1506 C C . VAL A 1 185 ? 14.528 3.794 -7.329 1.00 79.88 185 VAL A C 1
ATOM 1508 O O . VAL A 1 185 ? 14.939 4.505 -8.244 1.00 79.88 185 VAL A O 1
ATOM 1511 N N . ASP A 1 186 ? 13.589 4.180 -6.473 1.00 76.25 186 ASP A N 1
ATOM 1512 C CA . ASP A 1 186 ? 13.062 5.539 -6.422 1.00 76.25 186 ASP A CA 1
ATOM 1513 C C . ASP A 1 186 ? 14.049 6.399 -5.613 1.00 76.25 186 ASP A C 1
ATOM 1515 O O . ASP A 1 186 ? 14.209 6.143 -4.420 1.00 76.25 186 ASP A O 1
ATOM 1519 N N . PRO A 1 187 ? 14.768 7.356 -6.233 1.00 75.31 187 PRO A N 1
ATOM 1520 C CA . PRO A 1 187 ? 15.770 8.156 -5.529 1.00 75.31 187 PRO A CA 1
ATOM 1521 C C . PRO A 1 187 ? 15.150 9.113 -4.503 1.00 75.31 187 PRO A C 1
ATOM 1523 O O . PRO A 1 187 ? 15.872 9.611 -3.647 1.00 75.31 187 PRO A O 1
ATOM 1526 N N . ASP A 1 188 ? 13.839 9.363 -4.596 1.00 74.69 188 ASP A N 1
ATOM 1527 C CA . ASP A 1 188 ? 13.088 10.252 -3.706 1.00 74.69 188 ASP A CA 1
ATOM 1528 C C . ASP A 1 188 ? 12.332 9.465 -2.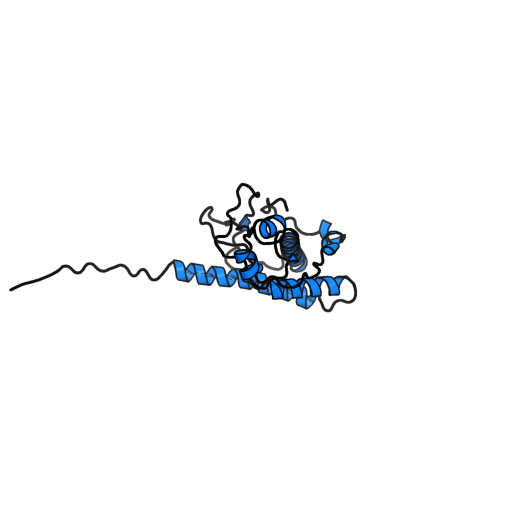607 1.00 74.69 188 ASP A C 1
ATOM 1530 O O . ASP A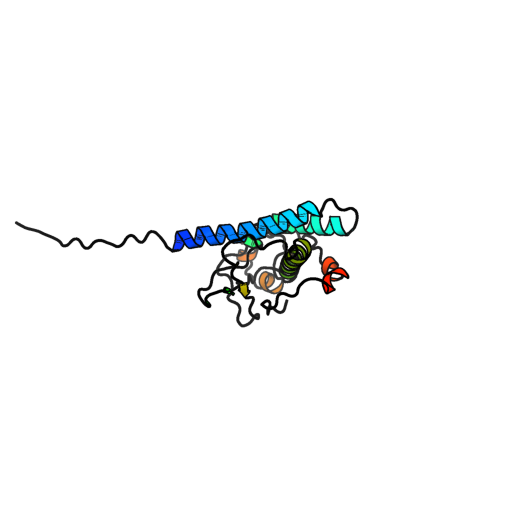 1 188 ? 11.466 10.016 -1.918 1.00 74.69 188 ASP A O 1
ATOM 1534 N N . ASP A 1 189 ? 12.617 8.161 -2.462 1.00 77.31 189 ASP A N 1
ATOM 1535 C CA . ASP A 1 189 ? 12.046 7.288 -1.434 1.00 77.31 189 ASP A CA 1
ATOM 1536 C C . ASP A 1 189 ? 13.017 7.100 -0.261 1.00 77.31 189 ASP A C 1
ATOM 1538 O O . ASP A 1 189 ? 13.839 6.186 -0.260 1.00 77.31 189 ASP A O 1
ATOM 1542 N N . HIS A 1 190 ? 12.911 7.972 0.743 1.00 75.00 190 HIS A N 1
ATOM 1543 C CA . HIS A 1 190 ? 13.704 7.914 1.979 1.00 75.00 190 HIS A CA 1
ATOM 1544 C C . HIS A 1 190 ? 12.965 7.221 3.137 1.00 75.00 190 HIS A C 1
ATOM 1546 O O . HIS A 1 190 ? 13.361 7.337 4.294 1.00 75.00 190 HIS A O 1
ATOM 1552 N N . ASP A 1 191 ? 11.859 6.539 2.846 1.00 72.19 191 ASP A N 1
ATOM 1553 C CA . ASP A 1 191 ? 10.986 5.932 3.845 1.00 72.19 191 ASP A CA 1
ATOM 1554 C C . ASP A 1 191 ? 11.405 4.474 4.115 1.00 72.19 191 ASP A C 1
ATOM 1556 O O . ASP A 1 191 ? 11.315 3.614 3.235 1.00 72.19 191 ASP A O 1
ATOM 1560 N N . GLU A 1 192 ? 11.863 4.217 5.344 1.00 58.59 192 GLU A N 1
ATOM 1561 C CA . GLU A 1 192 ? 12.649 3.044 5.780 1.00 58.59 192 GLU A CA 1
ATOM 1562 C C . GLU A 1 192 ? 11.868 1.727 5.991 1.00 58.59 192 GLU A C 1
ATOM 1564 O O . GLU A 1 192 ? 12.329 0.850 6.719 1.00 58.59 192 GLU A O 1
ATOM 1569 N N . TYR A 1 193 ? 10.687 1.545 5.397 1.00 56.44 193 TYR A N 1
ATOM 1570 C CA . TYR A 1 193 ? 9.918 0.306 5.610 1.00 56.44 193 TYR A CA 1
ATOM 1571 C C . TYR A 1 193 ? 10.597 -0.954 5.073 1.00 56.44 193 TYR A C 1
ATOM 1573 O O . TYR A 1 193 ? 10.813 -1.048 3.841 1.00 56.44 193 TYR A O 1
#

Foldseek 3Di:
DDDDDDDDDDPDCPDPPVVLVVVLVVVLVVLLVLLLVVLVVFLPDDDDRVVQSVLSNVLSVLCDSVNLAQFDADVPDVQATEGADALFFAPLSVVSSVVSVLVSDVVCDPPDPDPDDDPRQYAYAEPVPHHHDPDDDAAQAAPNGTHPVVQVPDDPVSNVVSPHDHHDDNVSCVVVDPCVVVGDDRPRHPYDD